Protein AF-A0A1I6E7D4-F1 (afdb_monomer)

Nearest PDB structures (foldseek):
  4e29-assembly1_A  TM=1.644E-01  e=4.406E+00  Shigella flexneri

Radius of gyration: 22.81 Å; Cα contacts (8 Å, |Δi|>4): 377; chains: 1; bounding box: 65×63×59 Å

Mean predicted aligned error: 6.72 Å

Sequence (291 aa):
MNKSPELLNPAQICETLGITPNGVNRLTREGYLEVKQKVNFKNGVMHLFHKEQVQALAPSLPRIKQAWERYDNYCHGASRLARARMYRQKSYQDKVKRKEQFFNNLALLPEDQEKMLKAAYYLFHLNHYAKAGSTYLYDLKELVLHTLVQNYYGNDDLLQVSFIEGHNKINLCPDCKSRAQKQRLSYLEYLDRTGGCPKCTREYKYYSLYEFIVSCEDYRFCFHTPYHTAQKWFDKSHLPRKKHTPLREGAYAFGRAIYDSEARAVELMEVIKELQHFLATFNVKPLIDTY

Secondary structure (DSSP, 8-state):
--PPPPEE-HHHHHHHHT--HHHHHHHHHTTSS---EEEE-SS-EEEEEEHHHHHHHTTTHHHHHHHHHHHHHHHH-HHHHHHHHHHHHHHHHHHHHHHHHHHHHHTTS-HHHHHHHHHHHHHHHHHHHHHTT-TTHHHHHHHHHHHHHHHHBTSSTTEEEEEE--PPEEE--HHHHHHHHHTT--HHHHHHHH---TTSEEETTTT-EEEEEEEETTEEEEEEEEHHHHGGGS-TTSPPEEP------S-----PPPPHHHHHHS-HHHHHHHHHHHHHTTTPPPSS---

Organism: NCBI:txid1121426

Structure (mmCIF, N/CA/C/O backbone):
data_AF-A0A1I6E7D4-F1
#
_entry.id   AF-A0A1I6E7D4-F1
#
loop_
_atom_site.group_PDB
_atom_site.id
_atom_site.type_symbol
_atom_site.label_atom_id
_atom_site.label_alt_id
_atom_site.label_comp_id
_atom_site.label_asym_id
_atom_site.label_entity_id
_atom_site.label_seq_id
_atom_site.pdbx_PDB_ins_code
_atom_site.Cartn_x
_atom_site.Cartn_y
_atom_site.Cartn_z
_atom_site.occupancy
_atom_site.B_iso_or_equiv
_atom_site.auth_seq_id
_atom_site.auth_comp_id
_atom_site.auth_asym_id
_atom_site.auth_atom_id
_atom_site.pdbx_PDB_model_num
ATOM 1 N N . MET A 1 1 ? 39.233 -0.502 7.478 1.00 36.25 1 MET A N 1
ATOM 2 C CA . MET A 1 1 ? 37.929 -0.546 8.176 1.00 36.25 1 MET A CA 1
ATOM 3 C C . MET A 1 1 ? 36.855 -0.761 7.123 1.00 36.25 1 MET A C 1
ATOM 5 O O . MET A 1 1 ? 36.525 0.184 6.420 1.00 36.25 1 MET A O 1
ATOM 9 N N . ASN A 1 2 ? 36.380 -1.995 6.944 1.00 42.47 2 ASN A N 1
ATOM 10 C CA . ASN A 1 2 ? 35.266 -2.258 6.032 1.00 42.47 2 ASN A CA 1
ATOM 11 C C . ASN A 1 2 ? 33.998 -1.704 6.681 1.00 42.47 2 ASN A C 1
ATOM 13 O O . ASN A 1 2 ? 33.535 -2.247 7.682 1.00 42.47 2 ASN A O 1
ATOM 17 N N . LYS A 1 3 ? 33.476 -0.594 6.149 1.00 47.66 3 LYS A N 1
ATOM 18 C CA . LYS A 1 3 ? 32.102 -0.184 6.439 1.00 47.66 3 LYS A CA 1
ATOM 19 C C . LYS A 1 3 ? 31.204 -1.345 6.016 1.00 47.66 3 LYS A C 1
ATOM 21 O O . LYS A 1 3 ? 31.357 -1.848 4.905 1.00 47.66 3 LYS A O 1
ATOM 26 N N . SER A 1 4 ? 30.319 -1.793 6.903 1.00 57.44 4 SER A N 1
ATOM 27 C CA . SER A 1 4 ? 29.255 -2.720 6.520 1.00 57.44 4 SER A CA 1
ATOM 28 C C . SER A 1 4 ? 28.559 -2.172 5.271 1.00 57.44 4 SER A C 1
ATOM 30 O O . SER A 1 4 ? 28.326 -0.961 5.212 1.00 57.44 4 SER A O 1
ATOM 32 N N . PRO A 1 5 ? 28.277 -3.013 4.264 1.00 69.38 5 PRO A N 1
ATOM 33 C CA . PRO A 1 5 ? 27.717 -2.527 3.015 1.00 69.38 5 PRO A CA 1
ATOM 34 C C . PRO A 1 5 ? 26.355 -1.891 3.286 1.00 69.38 5 PRO A C 1
ATOM 36 O O . PRO A 1 5 ? 25.481 -2.513 3.890 1.00 69.38 5 PRO A O 1
ATOM 39 N N . GLU A 1 6 ? 26.192 -0.646 2.851 1.00 89.69 6 GLU A N 1
ATOM 40 C CA . GLU A 1 6 ? 24.948 0.101 3.012 1.00 89.69 6 GLU A CA 1
ATOM 41 C C . GLU A 1 6 ? 23.842 -0.588 2.199 1.00 89.69 6 GLU A C 1
ATOM 43 O O . GLU A 1 6 ? 24.004 -0.871 1.003 1.00 89.69 6 GLU A O 1
ATOM 48 N N . LEU A 1 7 ? 22.739 -0.919 2.870 1.00 94.31 7 LEU A N 1
ATOM 49 C CA . LEU A 1 7 ? 21.625 -1.656 2.292 1.00 94.31 7 LEU A CA 1
ATOM 50 C C . LEU A 1 7 ? 20.449 -0.722 2.030 1.00 94.31 7 LEU A C 1
ATOM 52 O O . LEU A 1 7 ? 20.033 0.014 2.914 1.00 94.31 7 LEU A O 1
ATOM 56 N N . LEU A 1 8 ? 19.889 -0.808 0.827 1.00 95.56 8 LEU A N 1
ATOM 57 C CA . LEU A 1 8 ? 18.737 -0.032 0.400 1.00 95.56 8 LEU A CA 1
ATOM 58 C C . LEU A 1 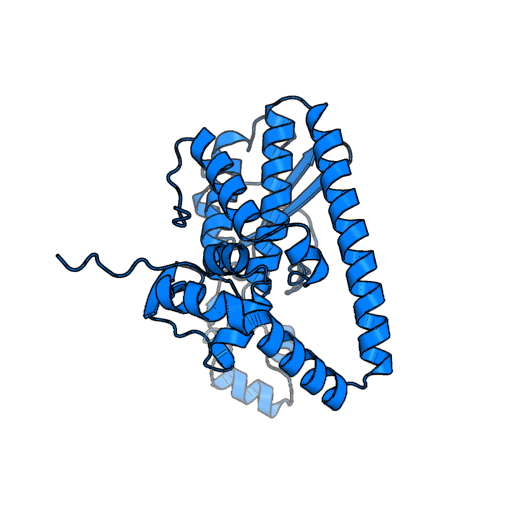8 ? 17.471 -0.882 0.387 1.00 95.56 8 LEU A C 1
ATOM 60 O O . LEU A 1 8 ? 17.471 -2.027 -0.075 1.00 95.56 8 LEU A O 1
ATOM 64 N N . ASN A 1 9 ? 16.374 -0.291 0.844 1.00 95.88 9 ASN A N 1
ATOM 65 C CA . ASN A 1 9 ? 15.036 -0.852 0.724 1.00 95.88 9 ASN A CA 1
ATOM 66 C C . ASN A 1 9 ? 14.422 -0.570 -0.672 1.00 95.88 9 ASN A C 1
ATOM 68 O O . ASN A 1 9 ? 14.943 0.251 -1.435 1.00 95.88 9 ASN A O 1
ATOM 72 N N . PRO A 1 10 ? 13.281 -1.193 -1.034 1.00 95.69 10 PRO A N 1
ATOM 73 C CA . PRO A 1 10 ? 12.683 -1.021 -2.359 1.00 95.69 10 PRO A CA 1
ATOM 74 C C . PRO A 1 10 ? 12.284 0.424 -2.690 1.00 95.69 10 PRO A C 1
ATOM 76 O O . PRO A 1 10 ? 12.344 0.817 -3.853 1.00 95.69 10 PRO A O 1
ATOM 79 N N . ALA A 1 11 ? 11.890 1.223 -1.695 1.00 96.19 11 ALA A N 1
ATOM 80 C CA . ALA A 1 11 ? 11.529 2.625 -1.889 1.00 96.19 11 ALA A CA 1
ATOM 81 C C . ALA A 1 11 ? 12.761 3.484 -2.218 1.00 96.19 11 ALA A C 1
ATOM 83 O O . ALA A 1 11 ? 12.702 4.285 -3.148 1.00 96.19 11 ALA A O 1
ATOM 84 N N . GLN A 1 12 ? 13.888 3.260 -1.529 1.00 96.38 12 GLN A N 1
ATOM 85 C CA . GLN A 1 12 ? 15.168 3.933 -1.805 1.00 96.38 12 GLN A CA 1
ATOM 86 C C . GLN A 1 12 ? 15.678 3.601 -3.213 1.00 96.38 12 GLN A C 1
ATOM 88 O O . GLN A 1 12 ? 16.205 4.466 -3.910 1.00 96.38 12 GLN A O 1
ATOM 93 N N . ILE A 1 13 ? 15.468 2.368 -3.681 1.00 96.31 13 ILE A N 1
ATOM 94 C CA . ILE A 1 13 ? 15.821 1.967 -5.052 1.00 96.31 13 ILE A CA 1
ATOM 95 C C . ILE A 1 13 ? 14.938 2.667 -6.083 1.00 96.31 13 ILE A C 1
ATOM 97 O O . ILE A 1 13 ? 15.450 3.107 -7.111 1.00 96.31 13 ILE A O 1
ATOM 101 N N . CYS A 1 14 ? 13.630 2.776 -5.826 1.00 95.25 14 CYS A N 1
ATOM 102 C CA . CYS A 1 14 ? 12.713 3.496 -6.713 1.00 95.25 14 CYS A CA 1
ATOM 103 C C . CYS A 1 14 ? 13.162 4.951 -6.913 1.00 95.25 14 CYS A C 1
ATOM 105 O O . CYS A 1 14 ? 13.248 5.395 -8.057 1.00 95.25 14 CYS A O 1
ATOM 107 N N . GLU A 1 15 ? 13.505 5.637 -5.817 1.00 94.56 15 GLU A N 1
ATOM 108 C CA . GLU A 1 15 ? 14.026 7.013 -5.808 1.00 94.56 15 GLU A CA 1
ATOM 109 C C . GLU A 1 15 ? 15.379 7.097 -6.541 1.00 94.56 15 GLU A C 1
ATOM 111 O O . GLU A 1 15 ? 15.542 7.894 -7.461 1.00 94.56 15 GLU A O 1
ATOM 116 N N . THR A 1 16 ? 16.322 6.199 -6.226 1.00 94.06 16 THR A N 1
ATOM 117 C CA . THR A 1 16 ? 17.676 6.196 -6.818 1.00 94.06 16 THR A CA 1
ATOM 118 C C . THR A 1 16 ? 17.669 5.930 -8.328 1.00 94.06 16 THR A C 1
ATOM 120 O O . THR A 1 16 ? 18.453 6.515 -9.071 1.00 94.06 16 THR A O 1
ATOM 123 N N . LEU A 1 17 ? 16.811 5.020 -8.800 1.00 94.31 17 LEU A N 1
ATOM 124 C CA . LEU A 1 17 ? 16.786 4.573 -10.197 1.00 94.31 17 LEU A CA 1
ATOM 125 C C . LEU A 1 17 ? 15.699 5.254 -11.046 1.00 94.31 17 LEU A C 1
ATOM 127 O O . LEU A 1 17 ? 15.634 5.021 -12.258 1.00 94.31 17 LEU A O 1
ATOM 131 N N . GLY A 1 18 ? 14.813 6.054 -10.449 1.00 92.88 18 GLY A N 1
ATOM 132 C CA . GLY A 1 18 ? 13.667 6.639 -11.150 1.00 92.88 18 GLY A CA 1
ATOM 133 C C . GLY A 1 18 ? 12.776 5.562 -1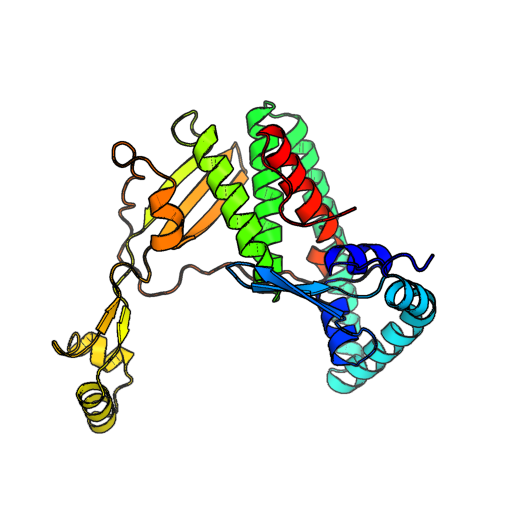1.786 1.00 92.88 18 GLY A C 1
ATOM 134 O O . GLY A 1 18 ? 12.508 5.575 -12.999 1.00 92.88 18 GLY A O 1
ATOM 135 N N . ILE A 1 19 ? 12.390 4.559 -10.991 1.00 93.81 19 ILE A N 1
ATOM 136 C CA . ILE A 1 19 ? 11.520 3.443 -11.403 1.00 93.81 19 ILE A CA 1
ATOM 137 C C . ILE A 1 19 ? 10.426 3.182 -10.373 1.00 93.81 19 ILE A C 1
ATOM 139 O O . ILE A 1 19 ? 10.536 3.561 -9.216 1.00 93.81 19 ILE A O 1
ATOM 143 N N . THR A 1 20 ? 9.366 2.494 -10.795 1.00 93.69 20 THR A N 1
ATOM 144 C CA . THR A 1 20 ? 8.304 2.035 -9.892 1.00 93.69 20 THR A CA 1
ATOM 145 C C . THR A 1 20 ? 8.702 0.718 -9.208 1.00 93.69 20 THR A C 1
ATOM 147 O O . THR A 1 20 ? 9.600 0.020 -9.696 1.00 93.69 20 THR A O 1
ATOM 150 N N . PRO A 1 21 ? 7.997 0.290 -8.144 1.00 92.69 21 PRO A N 1
ATOM 151 C CA . PRO A 1 21 ? 8.239 -1.014 -7.520 1.00 92.69 21 PRO A CA 1
ATOM 152 C C . PRO A 1 21 ? 8.111 -2.203 -8.482 1.00 92.69 21 PRO A C 1
ATOM 154 O O . PRO A 1 21 ? 8.845 -3.178 -8.354 1.00 92.69 21 PRO A O 1
ATOM 157 N N . ASN A 1 22 ? 7.254 -2.110 -9.506 1.00 91.56 22 ASN A N 1
ATOM 158 C CA . ASN A 1 22 ? 7.193 -3.113 -10.575 1.00 91.56 22 ASN A CA 1
ATOM 159 C C . ASN A 1 22 ? 8.519 -3.208 -11.344 1.00 91.56 22 ASN A C 1
ATOM 161 O O . ASN A 1 22 ? 8.948 -4.304 -11.701 1.00 91.56 22 ASN A O 1
ATOM 165 N N . GLY A 1 23 ? 9.186 -2.071 -11.561 1.00 93.31 23 GLY A N 1
ATOM 166 C CA . GLY A 1 23 ? 10.530 -2.015 -12.127 1.00 93.31 23 GLY A CA 1
ATOM 167 C C . GLY A 1 23 ? 11.562 -2.697 -11.231 1.00 93.31 23 GLY A C 1
ATOM 168 O O . GLY A 1 23 ? 12.333 -3.512 -11.726 1.00 93.31 23 GLY A O 1
ATOM 169 N N . VAL A 1 24 ? 11.534 -2.443 -9.917 1.00 95.25 24 VAL A N 1
ATOM 170 C CA . VAL A 1 24 ? 12.422 -3.119 -8.945 1.00 95.25 24 VAL A CA 1
ATOM 171 C C . VAL A 1 24 ? 12.200 -4.635 -8.960 1.00 95.25 24 VAL A C 1
ATOM 173 O O . VAL A 1 24 ? 13.155 -5.410 -9.041 1.00 95.25 24 VAL A O 1
ATOM 176 N N . ASN A 1 25 ? 10.938 -5.071 -8.966 1.00 93.88 25 ASN A N 1
ATOM 177 C CA . ASN A 1 25 ? 10.574 -6.484 -9.053 1.00 93.88 25 ASN A CA 1
ATOM 178 C C . ASN A 1 25 ? 11.057 -7.117 -10.365 1.00 93.88 25 ASN A C 1
ATOM 180 O O . ASN A 1 25 ? 11.565 -8.237 -10.353 1.00 93.88 25 ASN A O 1
ATOM 184 N N . ARG A 1 26 ? 10.939 -6.404 -11.493 1.00 94.88 26 ARG A N 1
ATOM 185 C CA . ARG A 1 26 ? 11.432 -6.871 -12.796 1.00 94.88 26 ARG A CA 1
ATOM 186 C C . ARG A 1 26 ? 12.955 -6.994 -12.807 1.00 94.88 26 ARG A C 1
ATOM 188 O O . ARG A 1 26 ? 13.448 -8.038 -13.216 1.00 94.88 26 ARG A O 1
ATOM 195 N N . LEU A 1 27 ? 13.680 -5.998 -12.289 1.00 96.50 27 LEU A N 1
ATOM 196 C CA . LEU A 1 27 ? 15.142 -6.051 -12.148 1.00 96.50 27 LEU A CA 1
ATOM 197 C C . LEU A 1 27 ? 15.592 -7.229 -11.284 1.00 96.50 27 LEU A C 1
ATOM 199 O O . LEU A 1 27 ? 16.549 -7.911 -11.632 1.00 96.50 27 LEU A O 1
ATOM 203 N N . THR A 1 28 ? 14.881 -7.494 -10.189 1.00 95.50 28 THR A N 1
ATOM 204 C CA . THR A 1 28 ? 15.182 -8.624 -9.302 1.00 95.50 28 THR A CA 1
ATOM 205 C C . THR A 1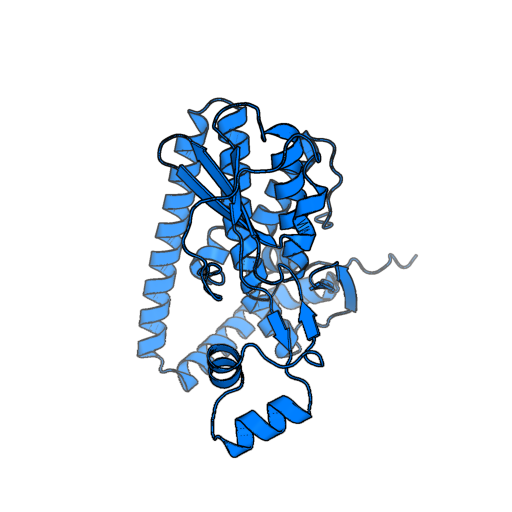 28 ? 14.914 -9.961 -9.998 1.00 95.50 28 THR A C 1
ATOM 207 O O . THR A 1 28 ? 15.746 -10.860 -9.968 1.00 95.50 28 THR A O 1
ATOM 210 N N . ARG A 1 29 ? 13.766 -10.093 -10.678 1.00 95.06 29 ARG A N 1
ATOM 211 C CA . ARG A 1 29 ? 13.377 -11.319 -11.395 1.00 95.06 29 ARG A CA 1
ATOM 212 C C . ARG A 1 29 ? 14.318 -11.651 -12.552 1.00 95.06 29 ARG A C 1
ATOM 214 O O . ARG A 1 29 ? 14.556 -12.821 -12.819 1.00 95.06 29 ARG A O 1
ATOM 221 N N . GLU A 1 30 ? 14.806 -10.635 -13.253 1.00 94.62 30 GLU A N 1
ATOM 222 C CA . GLU A 1 30 ? 15.710 -10.789 -14.397 1.00 94.62 30 GLU A CA 1
ATOM 223 C C . GLU A 1 30 ? 17.193 -10.862 -13.983 1.00 94.62 30 GLU A C 1
ATOM 225 O O . GLU A 1 30 ? 18.056 -11.000 -14.843 1.00 94.62 30 GLU A O 1
ATOM 230 N N . GLY A 1 31 ? 17.496 -10.809 -12.678 1.00 94.31 31 GLY A N 1
ATOM 231 C CA . GLY A 1 31 ? 18.845 -11.013 -12.139 1.00 94.31 31 GLY A CA 1
ATOM 232 C C . GLY A 1 31 ? 19.750 -9.776 -12.139 1.00 94.31 31 GLY A C 1
ATOM 233 O O . GLY A 1 31 ? 20.935 -9.895 -11.853 1.00 94.31 31 GLY A O 1
ATOM 234 N N . TYR A 1 32 ? 19.219 -8.584 -12.425 1.00 94.69 32 TYR A N 1
ATOM 235 C CA . TYR A 1 32 ? 19.983 -7.329 -12.367 1.00 94.69 32 TYR A CA 1
ATOM 236 C C . TYR A 1 32 ? 20.214 -6.827 -10.936 1.00 94.69 32 TYR A C 1
ATOM 238 O O . TYR A 1 32 ? 21.190 -6.125 -10.676 1.00 94.69 32 TYR A O 1
ATOM 246 N N . LEU A 1 33 ? 19.302 -7.156 -10.018 1.00 95.69 33 LEU A N 1
ATOM 247 C CA . LEU A 1 33 ? 19.396 -6.823 -8.598 1.00 95.69 33 LEU A CA 1
ATOM 248 C C . LEU A 1 33 ? 19.317 -8.095 -7.760 1.00 95.69 33 LEU A C 1
ATOM 250 O O . LEU A 1 33 ? 18.426 -8.919 -7.955 1.00 95.69 33 LEU A O 1
ATOM 254 N N . GLU A 1 34 ? 20.218 -8.223 -6.789 1.00 95.31 34 GLU A N 1
ATOM 255 C CA . GLU A 1 34 ? 20.256 -9.373 -5.891 1.00 95.31 34 GLU A CA 1
ATOM 256 C C . GLU A 1 34 ? 19.761 -8.990 -4.499 1.00 95.31 34 GLU A C 1
ATOM 258 O O . GLU A 1 34 ? 20.223 -8.018 -3.899 1.00 95.31 34 GLU A O 1
ATOM 263 N N . VAL A 1 35 ? 18.842 -9.789 -3.955 1.00 96.25 35 VAL A N 1
ATOM 264 C CA . VAL A 1 35 ? 18.378 -9.622 -2.574 1.00 96.25 35 VAL A CA 1
ATOM 265 C C . VAL A 1 35 ? 19.481 -10.077 -1.625 1.00 96.25 35 VAL A C 1
ATOM 267 O O . VAL A 1 35 ? 19.880 -11.240 -1.647 1.00 96.25 35 VAL A O 1
ATOM 270 N N . LYS A 1 36 ? 19.950 -9.170 -0.768 1.00 95.56 36 LYS A N 1
ATOM 271 C CA . LYS A 1 36 ? 21.042 -9.433 0.182 1.00 95.56 36 LYS A CA 1
ATOM 272 C C . LYS A 1 36 ? 20.545 -9.754 1.571 1.00 95.56 36 LYS A C 1
ATOM 274 O O . LYS A 1 36 ? 21.048 -10.671 2.209 1.00 95.56 36 LYS A O 1
ATOM 279 N N . GLN A 1 37 ? 19.521 -9.039 2.012 1.00 95.25 37 GLN A N 1
ATOM 280 C CA . GLN A 1 37 ? 18.896 -9.280 3.300 1.00 95.25 37 GLN A CA 1
ATOM 281 C C . GLN A 1 37 ? 17.379 -9.222 3.171 1.00 95.25 37 GLN A C 1
ATOM 283 O O . GLN A 1 37 ? 16.821 -8.582 2.278 1.00 95.25 37 GLN A O 1
ATOM 288 N N . LYS A 1 38 ? 16.711 -9.934 4.074 1.00 95.94 38 LYS A N 1
ATOM 289 C CA . LYS A 1 38 ? 15.261 -9.938 4.219 1.00 95.94 38 LYS A CA 1
ATOM 290 C C . LYS A 1 38 ? 14.918 -9.435 5.613 1.00 95.94 38 LYS A C 1
ATOM 292 O O . LYS A 1 38 ? 15.439 -9.959 6.594 1.00 95.94 38 LYS A O 1
ATOM 297 N N . VAL A 1 39 ? 14.056 -8.430 5.690 1.00 95.94 39 VAL A N 1
ATOM 298 C CA . VAL A 1 39 ? 13.482 -7.946 6.948 1.00 95.94 39 VAL A CA 1
ATOM 299 C C . VAL A 1 39 ? 12.067 -8.493 7.044 1.00 95.94 39 VAL A C 1
ATOM 301 O O . VAL A 1 39 ? 11.245 -8.253 6.157 1.00 95.94 39 VAL A O 1
ATOM 304 N N . ASN A 1 40 ? 11.800 -9.263 8.095 1.00 96.12 40 ASN A N 1
ATOM 305 C CA . ASN A 1 40 ? 10.493 -9.868 8.315 1.00 96.12 40 ASN A CA 1
ATOM 306 C C . ASN A 1 40 ? 9.589 -8.891 9.067 1.00 96.12 40 ASN A C 1
ATOM 308 O O . ASN A 1 40 ? 9.914 -8.452 10.168 1.00 96.12 40 ASN A O 1
ATOM 312 N N . PHE A 1 41 ? 8.448 -8.600 8.461 1.00 96.19 41 PHE A N 1
ATOM 313 C CA . PHE A 1 41 ? 7.331 -7.863 9.033 1.00 96.19 41 PHE A CA 1
ATOM 314 C C . PHE A 1 41 ? 6.207 -8.848 9.363 1.00 96.19 41 PHE A C 1
ATOM 316 O O . PHE A 1 41 ? 6.197 -9.987 8.889 1.00 96.19 41 PHE A O 1
ATOM 323 N N . LYS A 1 42 ? 5.223 -8.419 10.153 1.00 94.25 42 LYS A N 1
ATOM 324 C CA . LYS A 1 42 ? 4.055 -9.240 10.492 1.00 94.25 42 LYS A CA 1
ATOM 325 C C . LYS A 1 42 ? 3.281 -9.645 9.232 1.00 94.25 42 LYS A C 1
ATOM 327 O O . LYS A 1 42 ? 2.875 -10.798 9.114 1.00 94.25 42 LYS A O 1
ATOM 332 N N . ASN A 1 43 ? 3.072 -8.715 8.298 1.00 91.69 43 ASN A N 1
ATOM 333 C CA . ASN A 1 43 ? 2.268 -8.942 7.092 1.00 91.69 43 ASN A CA 1
ATOM 334 C C . ASN A 1 43 ? 3.092 -9.217 5.815 1.00 91.69 43 ASN A C 1
ATOM 336 O O . ASN A 1 43 ? 2.526 -9.325 4.723 1.00 91.69 43 ASN A O 1
ATOM 340 N N . GLY A 1 44 ? 4.420 -9.334 5.895 1.00 93.44 44 GLY A N 1
ATOM 341 C CA . GLY A 1 44 ? 5.234 -9.575 4.705 1.00 93.44 44 GLY A CA 1
ATOM 342 C C . GLY A 1 44 ? 6.733 -9.521 4.932 1.00 93.44 44 GLY A C 1
ATOM 343 O O . GLY A 1 44 ? 7.214 -9.430 6.054 1.00 93.44 44 GLY A O 1
ATOM 344 N N . VAL A 1 45 ? 7.483 -9.559 3.837 1.00 95.44 45 VAL A N 1
ATOM 345 C CA . VAL A 1 45 ? 8.943 -9.472 3.861 1.00 95.44 45 VAL A CA 1
ATOM 346 C C . VAL A 1 45 ? 9.376 -8.290 3.011 1.00 95.44 45 VAL A C 1
ATOM 348 O O . VAL A 1 45 ? 8.886 -8.109 1.896 1.00 95.44 45 VAL A O 1
ATOM 351 N N . MET A 1 46 ? 10.301 -7.493 3.534 1.00 96.62 46 MET A N 1
ATOM 352 C CA . MET A 1 46 ? 10.979 -6.447 2.781 1.00 96.62 46 MET A CA 1
ATOM 353 C C . MET A 1 46 ? 12.356 -6.947 2.348 1.00 96.62 46 MET A C 1
ATOM 355 O O . MET A 1 46 ? 13.136 -7.444 3.160 1.00 96.62 46 MET A O 1
ATOM 359 N N . HIS A 1 47 ? 12.652 -6.824 1.058 1.00 96.06 47 HIS A N 1
ATOM 360 C CA . HIS A 1 47 ? 13.950 -7.176 0.491 1.00 96.06 47 HIS A CA 1
ATOM 361 C C . HIS A 1 47 ? 14.887 -5.969 0.515 1.00 96.06 47 HIS A C 1
ATOM 363 O O . HIS A 1 47 ? 14.484 -4.873 0.132 1.00 96.06 47 HIS A O 1
ATOM 369 N N . LEU A 1 48 ? 16.125 -6.191 0.945 1.00 96.50 48 LEU A N 1
ATOM 370 C CA . LEU A 1 48 ? 17.190 -5.196 0.977 1.00 96.50 48 LEU A CA 1
ATOM 371 C C . LEU A 1 48 ? 18.287 -5.543 -0.033 1.00 96.50 48 LEU A C 1
ATOM 373 O O . LEU A 1 48 ? 18.593 -6.720 -0.249 1.00 96.50 48 LEU A O 1
ATOM 377 N N . PHE A 1 49 ? 18.896 -4.513 -0.614 1.00 96.12 49 PHE A N 1
ATOM 378 C CA . PHE A 1 49 ? 19.830 -4.616 -1.738 1.00 96.12 49 PHE A CA 1
ATOM 379 C C . PHE A 1 49 ? 21.082 -3.778 -1.471 1.00 96.12 49 PHE A C 1
ATOM 381 O O . PHE A 1 49 ? 21.005 -2.769 -0.779 1.00 96.12 49 PHE A O 1
ATOM 388 N N . HIS A 1 50 ? 22.238 -4.147 -2.024 1.00 95.50 50 HIS A N 1
ATOM 389 C CA . HIS A 1 50 ? 23.443 -3.326 -1.858 1.00 95.50 50 HIS A CA 1
ATOM 390 C C . HIS A 1 50 ? 23.325 -2.000 -2.608 1.00 95.50 50 HIS A C 1
ATOM 392 O O . HIS A 1 50 ? 23.050 -1.983 -3.810 1.00 95.50 50 HIS A O 1
ATOM 398 N N . LYS A 1 51 ? 23.634 -0.897 -1.922 1.00 94.94 51 LYS A N 1
ATOM 399 C CA . LYS A 1 51 ? 23.701 0.439 -2.522 1.00 94.94 51 LYS A CA 1
ATOM 400 C C . LYS A 1 51 ? 24.643 0.493 -3.723 1.00 94.94 51 LYS A C 1
ATOM 402 O O . LYS A 1 51 ? 24.278 1.045 -4.755 1.00 94.94 51 LYS A O 1
ATOM 407 N N . GLU A 1 52 ? 25.810 -0.137 -3.616 1.00 93.94 52 GLU A N 1
ATOM 408 C CA . GLU A 1 52 ? 26.819 -0.186 -4.683 1.00 93.94 52 GLU A CA 1
ATOM 409 C C . GLU A 1 52 ? 26.274 -0.833 -5.963 1.00 93.94 52 GLU A C 1
ATOM 411 O O . GLU A 1 52 ? 26.456 -0.298 -7.055 1.00 93.94 52 GLU A O 1
ATOM 416 N N . GLN A 1 53 ? 25.533 -1.942 -5.836 1.00 95.00 53 GLN A N 1
ATOM 417 C CA . GLN A 1 53 ? 24.911 -2.620 -6.977 1.00 95.00 53 GLN A CA 1
ATOM 418 C C . GLN A 1 53 ? 23.856 -1.727 -7.641 1.00 95.00 53 GLN A C 1
ATOM 420 O O . GLN A 1 53 ? 23.807 -1.624 -8.866 1.00 95.00 53 GLN A O 1
ATOM 425 N N . VAL A 1 54 ? 23.027 -1.057 -6.837 1.00 94.81 54 VAL A N 1
ATOM 426 C CA . VAL A 1 54 ? 21.988 -0.141 -7.328 1.00 94.81 54 VAL A CA 1
ATOM 427 C C . VAL A 1 54 ? 22.624 1.043 -8.064 1.00 94.81 54 VAL A C 1
ATOM 429 O O . VAL A 1 54 ? 22.208 1.377 -9.171 1.00 94.81 54 VAL A O 1
ATOM 432 N N . GLN A 1 55 ? 23.676 1.640 -7.505 1.00 94.44 55 GLN A N 1
ATOM 433 C CA . GLN A 1 55 ? 24.397 2.752 -8.129 1.00 94.44 55 GLN A CA 1
ATOM 434 C C . GLN A 1 55 ? 25.101 2.334 -9.426 1.00 94.44 55 GLN A C 1
ATOM 436 O O . GLN A 1 55 ? 25.016 3.050 -10.423 1.00 94.44 55 GLN A O 1
ATOM 441 N N . ALA A 1 56 ? 25.728 1.156 -9.453 1.00 94.12 56 ALA A N 1
ATOM 442 C CA . ALA A 1 56 ? 26.352 0.607 -10.657 1.00 94.12 56 ALA A CA 1
ATOM 443 C C . ALA A 1 56 ? 25.332 0.302 -11.770 1.00 94.12 56 ALA A C 1
ATOM 445 O O . ALA A 1 56 ? 25.660 0.354 -12.957 1.00 94.12 56 ALA A O 1
ATOM 446 N N . LEU A 1 57 ? 24.079 0.014 -11.405 1.00 94.62 57 LEU A N 1
ATOM 447 C CA . LEU A 1 57 ? 23.004 -0.256 -12.353 1.00 94.62 57 LEU A CA 1
ATOM 448 C C . LEU A 1 57 ? 22.463 1.023 -13.012 1.00 94.62 57 LEU A C 1
ATOM 450 O O . LEU A 1 57 ? 22.044 0.973 -14.171 1.00 94.62 57 LEU A O 1
ATOM 454 N N . ALA A 1 58 ? 22.499 2.170 -12.326 1.00 93.69 58 ALA A N 1
ATOM 455 C CA . ALA A 1 58 ? 21.885 3.414 -12.799 1.00 93.69 58 ALA A CA 1
ATOM 456 C C . ALA A 1 58 ? 22.304 3.827 -14.233 1.00 93.69 58 ALA A C 1
ATOM 458 O O . ALA A 1 58 ? 21.412 4.106 -15.041 1.00 93.69 58 ALA A O 1
ATOM 459 N N . PRO A 1 59 ? 23.595 3.775 -14.633 1.00 94.69 59 PRO A N 1
ATOM 460 C CA . PRO A 1 59 ? 24.010 4.116 -15.999 1.00 94.69 59 PRO A CA 1
ATOM 461 C C . PRO A 1 59 ? 23.515 3.136 -17.074 1.00 94.69 59 PRO A C 1
ATOM 463 O O . PRO A 1 59 ? 23.328 3.519 -18.229 1.00 94.69 59 PRO A O 1
ATOM 466 N N . SER A 1 60 ? 23.307 1.863 -16.723 1.00 93.50 60 SER A N 1
ATOM 467 C CA . SER A 1 60 ? 22.856 0.826 -17.667 1.00 93.50 60 SER A CA 1
ATOM 468 C C . SER A 1 60 ? 21.331 0.738 -17.782 1.00 93.50 60 SER A C 1
ATOM 470 O O . SER A 1 60 ? 20.808 0.212 -18.770 1.00 93.50 60 SER A O 1
ATOM 472 N N . LEU A 1 61 ? 20.607 1.325 -16.828 1.00 93.75 61 LEU A N 1
ATOM 473 C CA . LEU A 1 61 ? 19.152 1.293 -16.753 1.00 93.75 61 LEU A CA 1
ATOM 474 C C . LEU A 1 61 ? 18.428 1.782 -18.024 1.00 93.75 61 LEU A C 1
ATOM 476 O O . LEU A 1 61 ? 17.446 1.140 -18.401 1.00 93.75 61 LEU A O 1
ATOM 480 N N . PRO A 1 62 ? 18.866 2.841 -18.743 1.00 94.19 62 PRO A N 1
ATOM 481 C CA . PRO A 1 62 ? 18.226 3.232 -20.001 1.00 94.19 62 PRO A CA 1
ATOM 482 C C . PRO A 1 62 ? 18.254 2.119 -21.057 1.00 94.19 62 PRO A C 1
ATOM 484 O O . PRO A 1 62 ? 17.254 1.892 -21.737 1.00 94.19 62 PRO A O 1
ATOM 487 N N . ARG A 1 63 ? 19.366 1.376 -21.160 1.00 94.56 63 ARG A N 1
ATOM 488 C CA . ARG A 1 63 ? 19.490 0.242 -22.092 1.00 94.56 63 ARG A CA 1
ATOM 489 C C . ARG A 1 63 ? 18.590 -0.919 -21.676 1.00 94.56 63 ARG A C 1
ATOM 491 O O . ARG A 1 63 ? 17.938 -1.513 -22.530 1.00 94.56 63 ARG A O 1
ATOM 498 N N . ILE A 1 64 ? 18.504 -1.195 -20.374 1.00 94.50 64 ILE A N 1
ATOM 499 C CA . ILE A 1 64 ? 17.605 -2.219 -19.821 1.00 94.50 64 ILE A CA 1
ATOM 500 C C . ILE A 1 64 ? 16.142 -1.866 -20.127 1.00 94.50 64 ILE A C 1
ATOM 502 O O . ILE A 1 64 ? 15.411 -2.690 -20.670 1.00 94.50 64 ILE A O 1
ATOM 506 N N . LYS A 1 65 ? 15.729 -0.613 -19.887 1.00 92.62 65 LYS A N 1
ATOM 507 C CA . LYS A 1 65 ? 14.380 -0.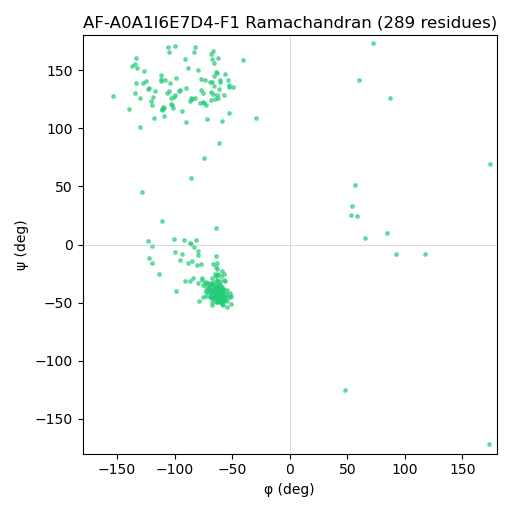122 -20.221 1.00 92.62 65 LYS A CA 1
ATOM 508 C C . LYS A 1 65 ? 14.076 -0.257 -21.720 1.00 92.62 65 LYS A C 1
ATOM 510 O O . LYS A 1 65 ? 12.993 -0.709 -22.076 1.00 92.62 65 LYS A O 1
ATOM 515 N N . GLN A 1 66 ? 15.029 0.051 -22.603 1.00 92.56 66 GLN A N 1
ATOM 516 C CA . GLN A 1 66 ? 14.858 -0.162 -24.047 1.00 92.56 66 GLN A CA 1
ATOM 517 C C . GLN A 1 66 ? 14.704 -1.646 -24.411 1.00 92.56 66 GLN A C 1
ATOM 519 O O . GLN A 1 66 ? 13.887 -1.987 -25.267 1.00 92.56 66 GLN A O 1
ATOM 524 N N . ALA A 1 67 ? 15.465 -2.540 -23.774 1.00 93.12 67 ALA A N 1
ATOM 525 C CA . ALA A 1 67 ? 15.333 -3.981 -23.982 1.00 93.12 67 ALA A CA 1
ATOM 526 C C . ALA A 1 67 ? 13.950 -4.486 -23.540 1.00 93.12 67 ALA A C 1
ATOM 528 O O . ALA A 1 67 ? 13.299 -5.225 -24.281 1.00 93.12 67 ALA A O 1
ATOM 529 N N . TRP A 1 68 ? 13.460 -4.015 -22.390 1.00 93.19 68 TRP A N 1
ATOM 530 C CA . TRP A 1 68 ? 12.103 -4.283 -21.916 1.00 93.19 68 TRP A CA 1
ATOM 531 C C . TRP A 1 68 ? 11.043 -3.812 -22.900 1.00 93.19 68 TRP A C 1
ATOM 533 O O . TRP A 1 68 ? 10.143 -4.572 -23.236 1.00 93.19 68 TRP A O 1
ATOM 543 N N . GLU A 1 69 ? 11.165 -2.589 -23.414 1.00 90.31 69 GLU A N 1
ATOM 544 C CA . GLU A 1 69 ? 10.220 -2.060 -24.395 1.00 90.31 69 GLU A CA 1
ATOM 545 C C . GLU A 1 69 ? 10.199 -2.884 -25.682 1.00 90.31 69 GLU A C 1
ATOM 547 O O . GLU A 1 69 ? 9.122 -3.147 -26.215 1.00 90.31 69 GLU A O 1
ATOM 552 N N . ARG A 1 70 ? 11.364 -3.315 -26.184 1.00 91.06 70 ARG A N 1
ATOM 553 C CA . ARG A 1 70 ? 11.452 -4.184 -27.370 1.00 91.06 70 ARG A CA 1
ATOM 554 C C . ARG A 1 70 ? 10.765 -5.524 -27.130 1.00 91.06 70 ARG A C 1
ATOM 556 O O . ARG A 1 70 ? 9.974 -5.946 -27.971 1.00 91.06 70 ARG A O 1
ATOM 563 N N . TYR A 1 71 ? 11.034 -6.151 -25.988 1.00 90.62 71 TYR A N 1
ATOM 564 C CA . TYR A 1 71 ? 10.412 -7.415 -25.606 1.00 90.62 71 TYR A CA 1
ATOM 565 C C . TYR A 1 71 ? 8.890 -7.277 -25.474 1.00 90.62 71 TYR A C 1
ATOM 567 O O . TYR A 1 71 ? 8.136 -8.024 -26.094 1.00 90.62 71 TYR A O 1
ATOM 575 N N . ASP A 1 72 ? 8.425 -6.261 -24.747 1.00 89.19 72 ASP A N 1
ATOM 576 C CA . ASP A 1 72 ? 7.000 -6.027 -24.537 1.00 89.19 72 ASP A CA 1
ATOM 577 C C . ASP A 1 72 ? 6.301 -5.728 -25.886 1.00 89.19 72 ASP A C 1
ATOM 579 O O . ASP A 1 72 ? 5.232 -6.278 -26.167 1.00 89.19 72 ASP A O 1
ATOM 583 N N . ASN A 1 73 ? 6.920 -4.913 -26.758 1.00 90.38 73 ASN A N 1
ATOM 584 C CA . ASN A 1 73 ? 6.439 -4.621 -28.120 1.00 90.38 73 ASN A CA 1
ATOM 585 C C . ASN A 1 73 ? 6.325 -5.884 -28.984 1.00 90.38 73 ASN A C 1
ATOM 587 O O . ASN A 1 73 ? 5.361 -5.996 -29.743 1.00 90.38 73 ASN A O 1
ATOM 591 N N . TYR A 1 74 ? 7.270 -6.819 -28.862 1.00 90.06 74 TYR A N 1
ATOM 592 C CA . TYR A 1 74 ? 7.225 -8.107 -29.549 1.00 90.06 74 TYR A CA 1
ATOM 593 C C . TYR A 1 74 ? 6.060 -8.976 -29.044 1.00 90.06 74 TYR A C 1
ATOM 595 O O . TYR A 1 74 ? 5.277 -9.475 -29.847 1.00 90.06 74 TYR A O 1
ATOM 603 N N . CYS A 1 75 ? 5.875 -9.093 -27.724 1.00 88.81 75 CYS A N 1
ATOM 604 C CA . CYS A 1 75 ? 4.840 -9.951 -27.134 1.00 88.81 75 CYS A CA 1
ATOM 605 C C . CYS A 1 75 ? 3.406 -9.411 -27.273 1.00 88.81 75 CYS A C 1
ATOM 607 O O . CYS A 1 75 ? 2.458 -10.189 -27.365 1.00 88.81 75 CYS A O 1
ATOM 609 N N . HIS A 1 76 ? 3.217 -8.088 -27.242 1.00 87.00 76 HIS A N 1
ATOM 610 C CA . HIS A 1 76 ? 1.883 -7.471 -27.157 1.00 87.00 76 HIS A CA 1
ATOM 611 C C . HIS A 1 76 ? 1.527 -6.555 -28.335 1.00 87.00 76 HIS A C 1
ATOM 613 O O . HIS A 1 76 ? 0.414 -6.018 -28.384 1.00 87.00 76 HIS A O 1
ATOM 619 N N . GLY A 1 77 ? 2.449 -6.391 -29.284 1.00 89.75 77 GLY A N 1
ATOM 620 C CA . GLY A 1 77 ? 2.291 -5.567 -30.474 1.00 89.75 77 GLY A CA 1
ATOM 621 C C . GLY A 1 77 ? 2.671 -4.101 -30.248 1.00 89.75 77 GLY A C 1
ATOM 622 O O . GLY A 1 77 ? 2.116 -3.405 -29.389 1.00 89.75 77 GLY A O 1
ATOM 623 N N . ALA A 1 78 ? 3.572 -3.596 -31.095 1.00 87.62 78 ALA A N 1
ATOM 624 C CA . ALA A 1 78 ? 4.127 -2.245 -30.998 1.00 87.62 78 ALA A CA 1
ATOM 625 C C . ALA A 1 78 ? 3.056 -1.139 -31.040 1.00 87.62 78 ALA A C 1
ATOM 627 O O . ALA A 1 78 ? 3.064 -0.245 -30.193 1.00 87.62 78 ALA A O 1
ATOM 628 N N . SER A 1 79 ? 2.088 -1.215 -31.960 1.00 86.62 79 SER A N 1
ATOM 629 C CA . SER A 1 79 ? 1.034 -0.195 -32.106 1.00 86.62 79 SER A CA 1
ATOM 630 C C . SER A 1 79 ? 0.075 -0.154 -30.912 1.00 86.62 79 SER A C 1
ATOM 632 O O . SER A 1 79 ? -0.414 0.909 -30.521 1.00 86.62 79 SER A O 1
ATOM 634 N N . ARG A 1 80 ? -0.203 -1.309 -30.293 1.00 88.56 80 ARG A N 1
ATOM 635 C CA . ARG A 1 80 ? -1.027 -1.387 -29.078 1.00 88.56 80 ARG A CA 1
ATOM 636 C C . ARG A 1 80 ? -0.295 -0.755 -27.898 1.00 88.56 80 ARG A C 1
ATOM 638 O O . ARG A 1 80 ? -0.889 0.044 -27.174 1.00 88.56 80 ARG A O 1
ATOM 645 N N . LEU A 1 81 ? 0.988 -1.068 -27.730 1.00 88.94 81 LEU A N 1
ATOM 646 C CA . LEU A 1 81 ? 1.785 -0.531 -26.632 1.00 88.94 81 LEU A CA 1
ATOM 647 C C . LEU A 1 81 ? 2.142 0.945 -26.805 1.00 88.94 81 LEU A C 1
ATOM 649 O O . LEU A 1 81 ? 2.168 1.664 -25.812 1.00 88.94 81 LEU A O 1
ATOM 653 N N . ALA A 1 82 ? 2.320 1.435 -28.034 1.00 86.75 82 ALA A N 1
ATOM 654 C CA . ALA A 1 82 ? 2.470 2.865 -28.303 1.00 86.75 82 ALA A CA 1
ATOM 655 C C . ALA A 1 82 ? 1.247 3.658 -27.822 1.00 86.75 82 ALA A C 1
ATOM 657 O O . ALA A 1 82 ? 1.393 4.611 -27.056 1.00 86.75 82 ALA A O 1
ATOM 658 N N . ARG A 1 83 ? 0.034 3.199 -28.166 1.00 88.56 83 ARG A N 1
ATOM 659 C CA . ARG A 1 83 ? -1.211 3.791 -27.650 1.00 88.56 83 ARG A CA 1
ATOM 660 C C . ARG A 1 83 ? -1.278 3.714 -26.126 1.00 88.56 83 ARG A C 1
ATOM 662 O O . ARG A 1 83 ? -1.559 4.715 -25.475 1.00 88.56 83 ARG A O 1
ATOM 669 N N . ALA A 1 84 ? -0.956 2.558 -25.542 1.00 87.75 84 ALA A N 1
ATOM 670 C CA . ALA A 1 84 ? -0.931 2.400 -24.089 1.00 87.75 84 ALA A CA 1
ATOM 671 C C . ALA A 1 84 ? 0.050 3.372 -23.405 1.00 87.75 84 ALA A C 1
ATOM 673 O O . ALA A 1 84 ? -0.289 3.925 -22.362 1.00 87.75 84 ALA A O 1
ATOM 674 N N . ARG A 1 85 ? 1.230 3.632 -23.987 1.00 87.94 85 ARG A N 1
ATOM 675 C CA . ARG A 1 85 ? 2.200 4.618 -23.476 1.00 87.94 85 ARG A CA 1
ATOM 676 C C . ARG A 1 85 ? 1.630 6.036 -23.484 1.00 87.94 85 ARG A C 1
ATOM 678 O O . ARG A 1 85 ? 1.740 6.721 -22.470 1.00 87.94 85 ARG A O 1
ATOM 685 N N . MET A 1 86 ? 0.959 6.444 -24.563 1.00 88.50 86 MET A N 1
ATOM 686 C CA . MET A 1 86 ? 0.285 7.750 -24.621 1.00 88.50 86 MET A CA 1
ATOM 687 C C . MET A 1 86 ? -0.782 7.884 -23.527 1.00 88.50 86 MET A C 1
ATOM 689 O O . MET A 1 86 ? -0.787 8.868 -22.787 1.00 88.50 86 MET A O 1
ATOM 693 N N . TYR A 1 87 ? -1.637 6.867 -23.357 1.00 89.75 87 TYR A N 1
ATOM 694 C CA . TYR A 1 87 ? -2.640 6.858 -22.286 1.00 89.75 87 TYR A CA 1
ATOM 695 C C . TYR A 1 87 ? -2.009 6.885 -20.891 1.00 89.75 87 TYR A C 1
ATOM 697 O O . TYR A 1 87 ? -2.494 7.605 -20.023 1.00 89.75 87 TYR A O 1
ATOM 705 N N . ARG A 1 88 ? -0.913 6.147 -20.665 1.00 89.25 88 ARG A N 1
ATOM 706 C CA . ARG A 1 88 ? -0.177 6.163 -19.389 1.00 89.25 88 ARG A CA 1
ATOM 707 C C . ARG A 1 88 ? 0.418 7.536 -19.093 1.00 89.25 88 ARG A C 1
ATOM 709 O O . ARG A 1 88 ? 0.362 7.960 -17.944 1.00 89.25 88 ARG A O 1
ATOM 716 N N . GLN A 1 89 ? 0.955 8.228 -20.098 1.00 91.56 89 GLN A N 1
ATOM 717 C CA . GLN A 1 89 ? 1.529 9.562 -19.919 1.00 91.56 89 GLN A CA 1
ATOM 718 C C . GLN A 1 89 ? 0.454 10.600 -19.587 1.00 91.56 89 GLN A C 1
ATOM 720 O O . GLN A 1 89 ? 0.617 11.348 -18.626 1.00 91.56 89 GLN A O 1
ATOM 725 N N . LYS A 1 90 ? -0.673 10.589 -20.311 1.00 93.62 90 LYS A N 1
ATOM 726 C CA . LYS A 1 90 ? -1.827 11.439 -19.983 1.00 93.62 90 LYS A CA 1
ATOM 727 C C . LYS A 1 90 ? -2.362 11.124 -18.585 1.00 93.62 90 LYS A C 1
ATOM 729 O O . LYS A 1 90 ? -2.525 12.019 -17.766 1.00 93.62 90 LYS A O 1
ATOM 734 N N . SER A 1 91 ? -2.537 9.837 -18.277 1.00 92.69 91 SER A N 1
ATOM 735 C CA . SER A 1 91 ? -2.960 9.392 -16.949 1.00 92.69 91 SER A CA 1
ATOM 736 C C . SER A 1 91 ? -1.999 9.849 -15.853 1.00 92.69 91 SER A C 1
ATOM 738 O O . SER A 1 91 ? -2.471 10.166 -14.772 1.00 92.69 91 SER A O 1
ATOM 740 N N . TYR A 1 92 ? -0.686 9.859 -16.088 1.00 94.06 92 TYR A N 1
ATOM 741 C CA . TYR A 1 92 ? 0.295 10.357 -15.124 1.00 94.06 92 TYR A CA 1
ATOM 742 C C . TYR A 1 92 ? 0.104 11.858 -14.869 1.00 94.06 92 TYR A C 1
ATOM 744 O O . TYR A 1 92 ? -0.034 12.260 -13.717 1.00 94.06 92 TYR A O 1
ATOM 752 N N . GLN A 1 93 ? -0.005 12.667 -15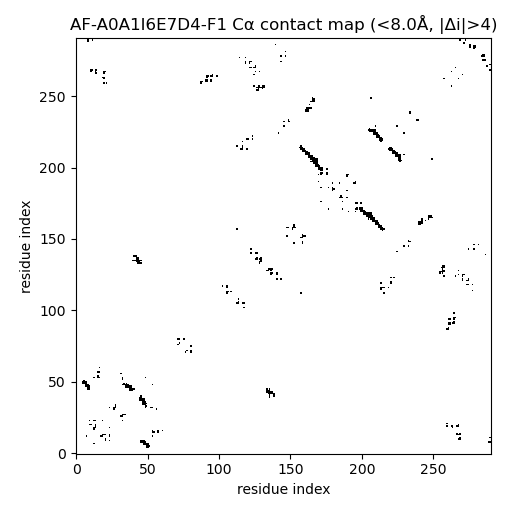.926 1.00 95.69 93 GLN A N 1
ATOM 753 C CA . GLN A 1 93 ? -0.242 14.112 -15.810 1.00 95.69 93 GLN A CA 1
ATOM 754 C C . GLN A 1 93 ? -1.547 14.426 -15.066 1.00 95.69 93 GLN A C 1
ATOM 756 O O . GLN A 1 93 ? -1.559 15.256 -14.160 1.00 95.69 93 GLN A O 1
ATOM 761 N N . ASP A 1 94 ? -2.627 13.704 -15.380 1.00 95.12 94 ASP A N 1
ATOM 762 C CA . ASP A 1 94 ? -3.909 13.850 -14.686 1.00 95.12 94 ASP A CA 1
ATOM 763 C C . ASP A 1 94 ? -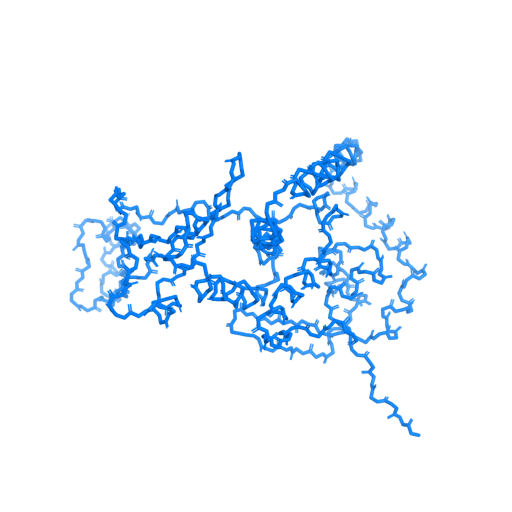3.787 13.534 -13.185 1.00 95.12 94 ASP A C 1
ATOM 765 O O . ASP A 1 94 ? -4.450 14.158 -12.357 1.00 95.12 94 ASP A O 1
ATOM 769 N N . LYS A 1 95 ? -2.949 12.557 -12.811 1.00 94.06 95 LYS A N 1
ATOM 770 C CA . LYS A 1 95 ? -2.719 12.182 -11.408 1.00 94.06 95 LYS A CA 1
ATOM 771 C C . LYS A 1 95 ? -1.890 13.222 -10.663 1.00 94.06 95 LYS A C 1
ATOM 773 O O . LYS A 1 95 ? -2.252 13.538 -9.535 1.00 94.06 95 LYS A O 1
ATOM 778 N N . VAL A 1 96 ? -0.853 13.773 -11.297 1.00 96.00 96 VAL A N 1
ATOM 779 C CA . VAL A 1 96 ? -0.061 14.883 -10.741 1.00 96.00 96 VAL A CA 1
ATOM 780 C C . VAL A 1 96 ? -0.965 16.086 -10.475 1.00 96.00 96 VAL A C 1
ATOM 782 O O . VAL A 1 96 ? -1.051 16.538 -9.339 1.00 96.00 96 VAL A O 1
ATOM 785 N N . LYS A 1 97 ? -1.760 16.507 -11.465 1.00 96.50 97 LYS A N 1
ATOM 786 C CA . LYS A 1 97 ? -2.691 17.632 -11.301 1.00 96.50 97 LYS A CA 1
ATOM 787 C C . LYS A 1 97 ? -3.704 17.399 -10.176 1.00 96.50 97 LYS A C 1
ATOM 789 O O . LYS A 1 97 ? -3.975 18.300 -9.393 1.00 96.50 97 LYS A O 1
ATOM 794 N N . ARG A 1 98 ? -4.265 16.188 -10.065 1.00 93.38 98 ARG A N 1
ATOM 795 C CA . ARG A 1 98 ? -5.200 15.848 -8.974 1.00 93.38 98 ARG A CA 1
ATOM 796 C C . ARG A 1 98 ? -4.533 15.863 -7.601 1.00 93.38 98 ARG A C 1
ATOM 798 O O . ARG A 1 98 ? -5.182 16.246 -6.638 1.00 93.38 98 ARG A O 1
ATOM 805 N N . LYS A 1 99 ? -3.273 15.429 -7.507 1.00 95.31 99 LYS A N 1
ATOM 806 C CA . LYS A 1 99 ? -2.478 15.501 -6.275 1.00 95.31 99 LYS A CA 1
ATOM 807 C C . LYS A 1 99 ? -2.267 16.959 -5.861 1.00 95.31 99 LYS A C 1
ATOM 809 O O . LYS A 1 99 ? -2.548 17.301 -4.721 1.00 95.31 99 LYS A O 1
ATOM 814 N N . GLU A 1 100 ? -1.839 17.812 -6.787 1.00 96.25 100 GLU A N 1
ATOM 815 C CA . GLU A 1 100 ? -1.648 19.247 -6.536 1.00 96.25 100 GLU A CA 1
ATOM 816 C C . GLU A 1 100 ? -2.952 19.922 -6.100 1.00 96.25 100 GLU A C 1
ATOM 818 O O . GLU A 1 100 ? -2.986 20.598 -5.081 1.00 96.25 100 GLU A O 1
ATOM 823 N N . GLN A 1 101 ? -4.049 19.679 -6.824 1.00 94.31 101 GLN A N 1
ATOM 824 C CA . GLN A 1 101 ? -5.371 20.201 -6.468 1.00 94.31 101 GLN A CA 1
ATOM 825 C C . GLN A 1 101 ? -5.818 19.747 -5.077 1.00 94.31 101 GLN A C 1
ATOM 827 O O . GLN A 1 101 ? -6.334 20.553 -4.311 1.00 94.31 101 GLN A O 1
ATOM 832 N N . PHE A 1 102 ? -5.595 18.475 -4.744 1.00 94.00 102 PHE A N 1
ATOM 833 C CA . PHE A 1 102 ? -5.901 17.946 -3.422 1.00 94.00 102 PHE A CA 1
ATOM 834 C C . PHE A 1 102 ? -5.149 18.716 -2.330 1.00 94.00 102 PHE A C 1
ATOM 836 O O . PHE A 1 102 ? -5.784 19.228 -1.414 1.00 94.00 102 PHE A O 1
ATOM 843 N N . PHE A 1 103 ? -3.827 18.872 -2.455 1.00 95.06 103 PHE A N 1
ATOM 844 C CA . PHE A 1 103 ? -3.024 19.574 -1.448 1.00 95.06 103 PHE A CA 1
ATOM 845 C C . PHE A 1 103 ? -3.296 21.078 -1.377 1.00 95.06 103 PHE A C 1
ATOM 847 O O . PHE A 1 103 ? -3.303 21.632 -0.283 1.00 95.06 103 PHE A O 1
ATOM 854 N N . ASN A 1 104 ? -3.599 21.725 -2.503 1.00 94.69 104 ASN A N 1
ATOM 855 C CA . ASN A 1 104 ? -4.009 23.130 -2.504 1.00 94.69 104 ASN A CA 1
ATOM 856 C C . ASN A 1 104 ? -5.321 23.340 -1.737 1.00 94.69 104 ASN A C 1
ATOM 858 O O . ASN A 1 104 ? -5.464 24.337 -1.039 1.00 94.69 104 ASN A O 1
ATOM 862 N N . ASN A 1 105 ? -6.260 22.396 -1.844 1.00 92.50 105 ASN A N 1
ATOM 863 C CA . ASN A 1 105 ? -7.514 22.449 -1.097 1.00 92.50 105 ASN A CA 1
ATOM 864 C C . ASN A 1 105 ? -7.294 22.151 0.395 1.00 92.50 105 ASN A C 1
ATOM 866 O O . ASN A 1 105 ? -7.946 22.765 1.231 1.00 92.50 105 ASN A O 1
ATOM 870 N N . LEU A 1 106 ? -6.361 21.252 0.737 1.00 91.56 106 LEU A N 1
ATOM 871 C CA . LEU A 1 106 ? -6.041 20.954 2.137 1.00 91.56 106 LEU A CA 1
ATOM 872 C C . LEU A 1 106 ? -5.480 22.160 2.895 1.00 91.56 106 LEU A C 1
ATOM 874 O O . LEU A 1 106 ? -5.800 22.318 4.065 1.00 91.56 106 LEU A O 1
ATOM 878 N N . ALA A 1 107 ? -4.696 23.015 2.234 1.00 89.88 107 ALA A N 1
ATOM 879 C CA . ALA A 1 107 ? -4.074 24.187 2.856 1.00 89.88 107 ALA A CA 1
ATOM 880 C C . ALA A 1 107 ? -5.078 25.247 3.361 1.00 89.88 107 ALA A C 1
ATOM 882 O O . ALA A 1 107 ? -4.683 26.208 4.017 1.00 89.88 107 ALA A O 1
ATOM 883 N N . LEU A 1 108 ? -6.365 25.109 3.022 1.00 91.06 108 LEU A N 1
ATOM 884 C CA . LEU A 1 108 ? -7.444 25.985 3.484 1.00 91.06 108 LEU A CA 1
ATOM 885 C C . LEU A 1 108 ? -8.143 25.455 4.746 1.00 91.06 108 LEU A C 1
ATOM 887 O O . LEU A 1 108 ? -8.987 26.150 5.311 1.00 91.06 108 LEU A O 1
ATOM 891 N N . LEU A 1 109 ? -7.824 24.230 5.167 1.00 91.31 109 LEU A N 1
ATOM 892 C CA . LEU A 1 109 ? -8.485 23.549 6.273 1.00 91.31 109 LEU A CA 1
ATOM 893 C C . LEU A 1 109 ? -7.782 23.820 7.611 1.00 91.31 109 LEU A C 1
ATOM 895 O O . LEU A 1 109 ? -6.601 24.162 7.638 1.00 91.31 109 LEU A O 1
ATOM 899 N N . PRO A 1 110 ? -8.479 23.624 8.747 1.00 92.06 110 PRO A N 1
ATOM 900 C CA . PRO A 1 110 ? -7.836 23.586 10.055 1.00 92.06 110 PRO A CA 1
ATOM 901 C C . PRO A 1 110 ? -6.722 22.531 10.112 1.00 92.06 110 PRO A C 1
ATOM 903 O O . PRO A 1 110 ? -6.859 21.455 9.526 1.00 92.06 110 PRO A O 1
ATOM 906 N N . GLU A 1 111 ? -5.668 22.806 10.886 1.00 90.62 111 GLU A N 1
ATOM 907 C CA . GLU A 1 111 ? -4.448 21.983 10.956 1.00 90.62 111 GLU A CA 1
ATOM 908 C C . GLU A 1 111 ? -4.734 20.491 11.199 1.00 90.62 111 GLU A C 1
ATOM 910 O O . GLU A 1 111 ? -4.192 19.627 10.507 1.00 90.62 111 GLU A O 1
ATOM 915 N N . ASP A 1 112 ? -5.641 20.165 12.126 1.00 88.81 112 ASP A N 1
ATOM 916 C CA . ASP A 1 112 ? -6.000 18.774 12.421 1.00 88.81 112 ASP A CA 1
ATOM 917 C C . ASP A 1 112 ? -6.674 18.065 11.239 1.00 88.81 112 ASP A C 1
ATOM 919 O O . ASP A 1 112 ? -6.400 16.891 10.973 1.00 88.81 112 ASP A O 1
ATOM 923 N N . GLN A 1 113 ? -7.518 18.780 10.493 1.00 90.69 113 GLN A N 1
ATOM 924 C CA . GLN A 1 113 ? -8.210 18.245 9.322 1.00 90.69 113 GLN A CA 1
ATOM 925 C C . GLN A 1 113 ? -7.246 18.070 8.148 1.00 90.69 113 GLN A C 1
ATOM 927 O O . GLN A 1 113 ? -7.242 17.010 7.516 1.00 90.69 113 GLN A O 1
ATOM 932 N N . GLU A 1 114 ? -6.388 19.066 7.898 1.00 92.56 114 GLU A N 1
ATOM 933 C CA . GLU A 1 114 ? -5.311 18.990 6.908 1.00 92.56 114 GLU A CA 1
AT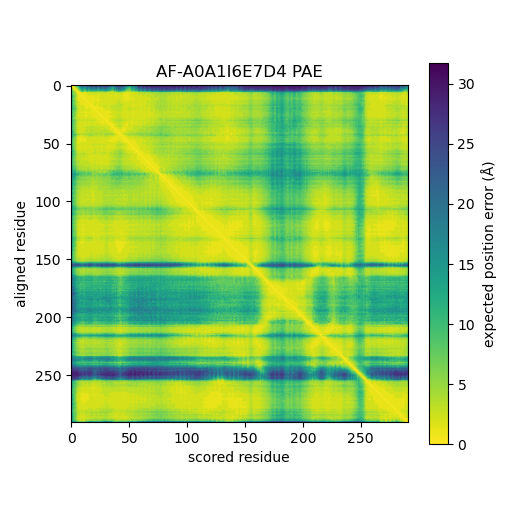OM 934 C C . GLU A 1 114 ? -4.432 17.766 7.181 1.00 92.56 114 GLU A C 1
ATOM 936 O O . GLU A 1 114 ? -4.249 16.908 6.311 1.00 92.56 114 GLU A O 1
ATOM 941 N N . LYS A 1 115 ? -3.922 17.654 8.410 1.00 92.25 115 LYS A N 1
ATOM 942 C CA . LYS A 1 115 ? -3.034 16.574 8.836 1.00 92.25 115 LYS A CA 1
ATOM 943 C C . LYS A 1 115 ? -3.690 15.206 8.666 1.00 92.25 115 LYS A C 1
ATOM 945 O O . LYS A 1 115 ? -3.060 14.276 8.151 1.00 92.25 115 LYS A O 1
ATOM 950 N N . MET A 1 116 ? -4.958 15.078 9.052 1.00 91.88 116 MET A N 1
ATOM 951 C CA . MET A 1 116 ? -5.698 13.825 8.949 1.00 91.88 116 MET A CA 1
ATOM 952 C C . MET A 1 116 ? -5.992 13.433 7.495 1.00 91.88 116 MET A C 1
ATOM 954 O O . MET A 1 116 ? -5.776 12.279 7.113 1.00 91.88 116 MET A O 1
ATOM 958 N N . LEU A 1 117 ? -6.437 14.375 6.658 1.00 93.19 117 LEU A N 1
ATOM 959 C CA . LEU A 1 117 ? -6.695 14.118 5.240 1.00 93.19 117 LEU A CA 1
ATOM 960 C C . LEU A 1 117 ? -5.407 13.832 4.467 1.00 93.19 117 LEU A C 1
ATOM 962 O O . LEU A 1 117 ? -5.394 12.937 3.619 1.00 93.19 117 LEU A O 1
ATOM 966 N N . LYS A 1 118 ? -4.309 14.523 4.787 1.00 95.88 118 LYS A N 1
ATOM 967 C CA . LYS A 1 118 ? -2.980 14.246 4.232 1.00 95.88 118 LYS A CA 1
ATOM 968 C C . LYS A 1 118 ? -2.524 12.828 4.581 1.00 95.88 118 LYS A C 1
ATOM 970 O O . LYS A 1 118 ? -2.120 12.079 3.688 1.00 95.88 118 LYS A O 1
ATOM 975 N N . ALA A 1 119 ? -2.661 12.413 5.842 1.00 96.88 119 ALA A N 1
ATOM 976 C CA . ALA A 1 119 ? -2.369 11.041 6.252 1.00 96.88 119 ALA A CA 1
ATOM 977 C C . ALA A 1 119 ? -3.264 10.025 5.523 1.00 96.88 119 ALA A C 1
ATOM 979 O O . ALA A 1 119 ? -2.767 9.025 5.005 1.00 96.88 119 ALA A O 1
ATOM 980 N N . ALA A 1 120 ? -4.569 10.292 5.406 1.00 95.94 120 ALA A N 1
ATOM 981 C CA . ALA A 1 120 ? -5.508 9.421 4.702 1.00 95.94 120 ALA A CA 1
ATOM 982 C C . ALA A 1 120 ? -5.188 9.293 3.199 1.00 95.94 120 ALA A C 1
ATOM 984 O O . ALA A 1 120 ? -5.249 8.191 2.646 1.00 95.94 120 ALA A O 1
ATOM 985 N N . TYR A 1 121 ? -4.772 10.381 2.547 1.00 96.56 121 TYR A N 1
ATOM 986 C CA . TYR A 1 121 ? -4.331 10.378 1.153 1.00 96.56 121 TYR A CA 1
ATOM 987 C C . TYR A 1 121 ? -3.141 9.443 0.933 1.00 96.56 121 TYR A C 1
ATOM 989 O O . TYR A 1 121 ? -3.173 8.579 0.053 1.00 96.56 121 TYR A O 1
ATOM 997 N N . TYR A 1 122 ? -2.097 9.560 1.754 1.00 98.19 122 TYR A N 1
ATOM 998 C CA . TYR A 1 122 ? -0.934 8.684 1.625 1.00 98.19 122 TYR A CA 1
ATOM 999 C C . TYR A 1 122 ? -1.242 7.248 2.051 1.00 98.19 122 TYR A C 1
ATOM 1001 O O . TYR A 1 122 ? -0.784 6.307 1.403 1.00 98.19 122 TYR A O 1
ATOM 1009 N N . LEU A 1 123 ? -2.092 7.048 3.060 1.00 97.44 123 LEU A N 1
ATOM 1010 C CA . LEU A 1 123 ? -2.545 5.725 3.491 1.00 97.44 123 LEU A CA 1
ATOM 1011 C C . LEU A 1 123 ? -3.333 4.996 2.390 1.00 97.44 123 LEU A C 1
ATOM 1013 O O . LEU A 1 123 ? -3.209 3.776 2.227 1.00 97.44 123 LEU A O 1
ATOM 1017 N N . PHE A 1 124 ? -4.112 5.735 1.595 1.00 95.31 124 PHE A N 1
ATOM 1018 C CA . PHE A 1 124 ? -4.799 5.215 0.414 1.00 95.31 124 PHE A CA 1
ATOM 1019 C C . PHE A 1 124 ? -3.806 4.653 -0.612 1.00 95.31 124 PHE A C 1
ATOM 1021 O O . PHE A 1 124 ? -3.964 3.512 -1.060 1.00 95.31 124 PHE A O 1
ATOM 1028 N N . HIS A 1 125 ? -2.740 5.396 -0.921 1.00 96.31 125 HIS A N 1
ATOM 1029 C CA . HIS A 1 125 ? -1.697 4.941 -1.848 1.00 96.31 125 HIS A CA 1
ATOM 1030 C C . HIS A 1 125 ? -0.842 3.812 -1.269 1.00 96.31 125 HIS A C 1
ATOM 1032 O O . HIS A 1 125 ? -0.549 2.846 -1.977 1.00 96.31 125 HIS A O 1
ATOM 1038 N N . LEU A 1 126 ? -0.526 3.851 0.029 1.00 97.25 126 LEU A N 1
ATOM 1039 C CA . LEU A 1 126 ? 0.166 2.770 0.736 1.00 97.25 126 LEU A CA 1
ATOM 1040 C C . LEU A 1 126 ? -0.574 1.433 0.569 1.00 97.25 126 LEU A C 1
ATOM 1042 O O . LEU A 1 126 ? 0.032 0.409 0.256 1.00 97.25 126 LEU A O 1
ATOM 1046 N N . ASN A 1 127 ? -1.902 1.441 0.719 1.00 95.06 127 ASN A N 1
ATOM 1047 C CA . ASN A 1 127 ? -2.741 0.255 0.546 1.00 95.06 127 ASN A CA 1
ATOM 1048 C C . ASN A 1 127 ? -2.712 -0.278 -0.899 1.00 95.06 127 ASN A C 1
ATOM 1050 O O . ASN A 1 127 ? -2.768 -1.491 -1.105 1.00 95.06 127 ASN A O 1
ATOM 1054 N N . HIS A 1 128 ? -2.602 0.596 -1.902 1.00 94.50 128 HIS A N 1
ATOM 1055 C CA . HIS A 1 128 ? -2.438 0.185 -3.299 1.00 94.50 128 HIS A CA 1
ATOM 1056 C C . HIS A 1 128 ? -1.058 -0.428 -3.572 1.00 94.50 128 HIS A C 1
ATOM 1058 O O . HIS A 1 128 ? -0.970 -1.427 -4.292 1.00 94.50 128 HIS A O 1
ATOM 1064 N N . TYR A 1 129 ? 0.004 0.117 -2.972 1.00 95.75 129 TYR A N 1
ATOM 1065 C CA . TYR A 1 129 ? 1.343 -0.475 -3.031 1.00 95.75 129 TYR A CA 1
ATOM 1066 C C . TYR A 1 129 ? 1.399 -1.843 -2.345 1.00 95.75 129 TYR A C 1
ATOM 1068 O O . TYR A 1 129 ? 1.941 -2.790 -2.915 1.00 95.75 129 TYR A O 1
ATOM 1076 N N . ALA A 1 130 ? 0.781 -1.989 -1.168 1.00 94.62 130 ALA A N 1
ATOM 1077 C CA . ALA A 1 130 ? 0.723 -3.266 -0.458 1.00 94.62 130 ALA A CA 1
ATOM 1078 C C . ALA A 1 130 ? 0.091 -4.374 -1.318 1.00 94.62 130 ALA A C 1
ATOM 1080 O O . ALA A 1 130 ? 0.575 -5.505 -1.362 1.00 94.62 130 ALA A O 1
ATOM 1081 N N . LYS A 1 131 ? -0.952 -4.027 -2.078 1.00 91.56 131 LYS A N 1
ATOM 1082 C CA . LYS A 1 131 ? -1.644 -4.945 -2.995 1.00 91.56 131 LYS A CA 1
ATOM 1083 C C . LYS A 1 131 ? -0.912 -5.220 -4.297 1.00 91.56 131 LYS A C 1
ATOM 1085 O O . LYS A 1 131 ? -1.227 -6.201 -4.960 1.00 91.56 131 LYS A O 1
ATOM 1090 N N . ALA A 1 132 ? 0.059 -4.388 -4.651 1.00 91.25 132 ALA A N 1
ATOM 1091 C CA . ALA A 1 132 ? 0.953 -4.630 -5.776 1.00 91.25 132 ALA A CA 1
ATOM 1092 C C . ALA A 1 132 ? 2.108 -5.595 -5.429 1.00 91.25 132 ALA A C 1
ATOM 1094 O O . ALA A 1 132 ? 2.970 -5.836 -6.269 1.00 91.25 132 ALA A O 1
ATOM 1095 N N . GLY A 1 133 ? 2.129 -6.156 -4.212 1.00 89.88 133 GLY A N 1
ATOM 1096 C CA . GLY A 1 133 ? 3.101 -7.166 -3.779 1.00 89.88 133 GLY A CA 1
ATOM 1097 C C . GLY A 1 133 ? 3.989 -6.734 -2.612 1.00 89.88 133 GLY A C 1
ATOM 1098 O O . GLY A 1 133 ? 4.684 -7.571 -2.045 1.00 89.88 133 GLY A O 1
ATOM 1099 N N . SER A 1 134 ? 3.936 -5.466 -2.194 1.00 93.31 134 SER A N 1
ATOM 1100 C CA . SER A 1 134 ? 4.705 -4.954 -1.051 1.00 93.31 134 SER A CA 1
ATOM 1101 C C . SER A 1 134 ? 3.969 -5.173 0.277 1.00 93.31 134 SER A C 1
ATOM 1103 O O . SER A 1 134 ? 3.665 -4.221 0.992 1.00 93.31 134 SER A O 1
ATOM 1105 N N . THR A 1 135 ? 3.629 -6.420 0.617 1.00 94.19 135 THR A N 1
ATOM 1106 C CA . THR A 1 135 ? 2.708 -6.718 1.735 1.00 94.19 135 THR A CA 1
ATOM 1107 C C . THR A 1 135 ? 3.221 -6.282 3.113 1.00 94.19 135 THR A C 1
ATOM 1109 O O . THR A 1 135 ? 2.411 -6.025 4.000 1.00 94.19 135 THR A O 1
ATOM 1112 N N . TYR A 1 136 ? 4.537 -6.098 3.283 1.00 95.62 136 TYR A N 1
ATOM 1113 C CA . TYR A 1 136 ? 5.134 -5.526 4.499 1.00 95.62 136 TYR A CA 1
ATOM 1114 C C . TYR A 1 136 ? 4.589 -4.123 4.838 1.00 95.62 136 TYR A C 1
ATOM 1116 O O . TYR A 1 136 ? 4.551 -3.736 6.002 1.00 95.62 136 TYR A O 1
ATOM 1124 N N . LEU A 1 137 ? 4.094 -3.377 3.842 1.00 97.06 137 LEU A N 1
ATOM 1125 C CA . LEU A 1 137 ? 3.489 -2.057 4.037 1.00 97.06 137 LEU A CA 1
ATOM 1126 C C . LEU A 1 137 ? 2.176 -2.103 4.837 1.00 97.06 137 LEU A C 1
ATOM 1128 O O . LEU A 1 137 ? 1.743 -1.072 5.350 1.00 97.06 137 LEU A O 1
ATOM 1132 N N . TYR A 1 138 ? 1.536 -3.271 4.984 1.00 96.12 138 TYR A N 1
ATOM 1133 C CA . TYR A 1 138 ? 0.366 -3.395 5.856 1.00 96.12 138 TYR A CA 1
ATOM 1134 C C . TYR A 1 138 ? 0.699 -3.160 7.332 1.00 96.12 138 TYR A C 1
ATOM 1136 O O . TYR A 1 138 ? -0.175 -2.697 8.058 1.00 96.12 138 TYR A O 1
ATOM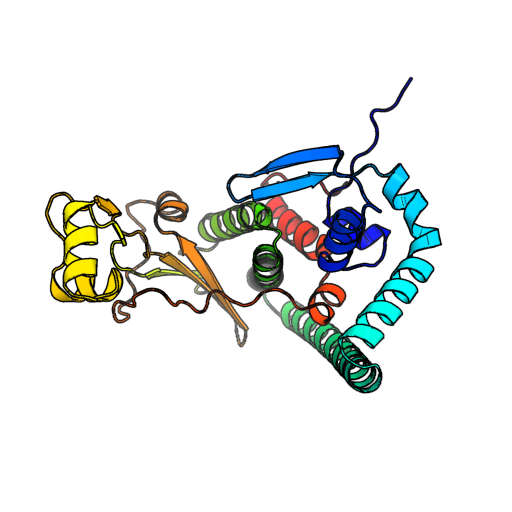 1144 N N . ASP A 1 139 ? 1.940 -3.384 7.768 1.00 97.00 139 ASP A N 1
ATOM 1145 C CA . ASP A 1 139 ? 2.356 -3.066 9.138 1.00 97.00 139 ASP A CA 1
ATOM 1146 C C . ASP A 1 139 ? 2.365 -1.548 9.367 1.00 97.00 139 ASP A C 1
ATOM 1148 O O . ASP A 1 139 ? 1.849 -1.073 10.378 1.00 97.00 139 ASP A O 1
ATOM 1152 N N . LEU A 1 140 ? 2.855 -0.770 8.390 1.00 98.12 140 LEU A N 1
ATOM 1153 C CA . LEU A 1 140 ? 2.791 0.695 8.442 1.00 98.12 140 LEU A CA 1
ATOM 1154 C C . LEU A 1 140 ? 1.337 1.182 8.388 1.00 98.12 140 LEU A C 1
ATOM 1156 O O . LEU A 1 140 ? 0.961 2.084 9.132 1.00 98.12 140 LEU A O 1
ATOM 1160 N N . LYS A 1 141 ? 0.493 0.550 7.561 1.00 97.12 141 LYS A N 1
ATOM 1161 C CA . LYS A 1 141 ? -0.946 0.846 7.512 1.00 97.12 141 LYS A CA 1
ATOM 1162 C C . LYS A 1 141 ? -1.610 0.619 8.873 1.00 97.12 141 LYS A C 1
ATOM 1164 O O . LYS A 1 141 ? -2.381 1.464 9.318 1.00 97.12 141 LYS A O 1
ATOM 1169 N N . GLU A 1 142 ? -1.348 -0.527 9.504 1.00 96.88 142 GLU A N 1
ATOM 1170 C CA . GLU A 1 142 ? -1.881 -0.861 10.828 1.00 96.88 142 GLU A CA 1
ATOM 1171 C C . GLU A 1 142 ? -1.440 0.167 11.872 1.00 96.88 142 GLU A C 1
ATOM 1173 O O . GLU A 1 142 ? -2.275 0.625 12.649 1.00 96.88 142 GLU A O 1
ATOM 1178 N N . LEU A 1 143 ? -0.165 0.567 11.854 1.00 97.81 143 LEU A N 1
ATOM 1179 C CA . LEU A 1 143 ? 0.379 1.558 12.779 1.00 97.81 143 LEU A CA 1
ATOM 1180 C C . LEU A 1 143 ? -0.299 2.926 12.616 1.00 97.81 143 LEU A C 1
ATOM 1182 O O . LEU A 1 143 ? -0.771 3.483 13.600 1.00 97.81 143 LEU A O 1
ATOM 1186 N N . VAL A 1 144 ? -0.431 3.422 11.381 1.00 98.19 144 VAL A N 1
ATOM 1187 C CA . VAL A 1 144 ? -1.113 4.698 11.091 1.00 98.19 144 VAL A CA 1
ATOM 1188 C C . VAL A 1 144 ? -2.580 4.658 11.517 1.00 98.19 144 VAL A C 1
ATOM 1190 O O . VAL A 1 144 ? -3.045 5.585 12.173 1.00 98.19 144 VAL A O 1
ATOM 1193 N N . LEU A 1 145 ? -3.315 3.589 11.191 1.00 97.44 145 LEU A N 1
ATOM 1194 C CA . LEU A 1 145 ? -4.719 3.458 11.599 1.00 97.44 145 LEU A CA 1
ATOM 1195 C C . LEU A 1 145 ? -4.873 3.389 13.119 1.00 97.44 145 LEU A C 1
ATOM 1197 O O . LEU A 1 145 ? -5.801 3.984 13.658 1.00 97.44 145 LEU A O 1
ATOM 1201 N N . HIS A 1 146 ? -3.973 2.693 13.810 1.00 97.00 146 HIS A N 1
ATOM 1202 C CA . HIS A 1 146 ? -3.988 2.635 15.265 1.00 97.00 146 HIS A CA 1
ATOM 1203 C C . HIS A 1 146 ? -3.730 4.016 15.885 1.00 97.00 146 HIS A C 1
ATOM 1205 O O . HIS A 1 146 ? -4.482 4.432 16.762 1.00 97.00 146 HIS A O 1
ATOM 1211 N N . THR A 1 147 ? -2.745 4.767 15.382 1.00 96.50 147 THR A N 1
ATOM 1212 C CA . THR A 1 147 ? -2.488 6.151 15.812 1.00 96.50 147 THR A CA 1
ATOM 1213 C C . THR A 1 147 ? -3.685 7.061 15.525 1.00 96.50 147 THR A C 1
ATOM 1215 O O . THR A 1 147 ? -4.043 7.869 16.378 1.00 96.50 147 THR A O 1
ATOM 1218 N N . LEU A 1 148 ? -4.360 6.901 14.381 1.00 94.88 148 LEU A N 1
ATOM 1219 C CA . LEU A 1 148 ? -5.594 7.637 14.092 1.00 94.88 148 LEU A CA 1
ATOM 1220 C C . LEU A 1 148 ? -6.691 7.332 15.120 1.00 94.88 148 LEU A C 1
ATOM 1222 O O . LEU A 1 148 ? -7.318 8.257 15.622 1.00 94.88 148 LEU A O 1
ATOM 1226 N N . VAL A 1 149 ? -6.888 6.060 15.485 1.00 94.44 149 VAL A N 1
ATOM 1227 C CA . VAL A 1 149 ? -7.845 5.684 16.539 1.00 94.44 149 VAL A CA 1
ATOM 1228 C C . VAL A 1 149 ? -7.491 6.345 17.866 1.00 94.44 149 VAL A C 1
ATOM 1230 O O . VAL A 1 149 ? -8.355 6.945 18.487 1.00 94.44 149 VAL A O 1
ATOM 1233 N N . GLN A 1 150 ? -6.230 6.279 18.290 1.00 93.19 150 GLN A N 1
ATOM 1234 C CA . GLN A 1 150 ? -5.816 6.796 19.596 1.00 93.19 150 GLN A CA 1
ATOM 1235 C C . GLN A 1 150 ? -6.011 8.310 19.759 1.00 93.19 150 GLN A C 1
ATOM 1237 O O . GLN A 1 150 ? -6.155 8.768 20.887 1.00 93.19 150 GLN A O 1
ATOM 1242 N N . ASN A 1 151 ? -5.995 9.072 18.662 1.00 91.88 151 ASN A N 1
ATOM 1243 C CA . ASN A 1 151 ? -5.978 10.537 18.719 1.00 91.88 151 ASN A CA 1
ATOM 1244 C C . ASN A 1 151 ? -7.251 11.197 18.170 1.00 91.88 151 ASN A C 1
ATOM 1246 O O . ASN A 1 151 ? -7.573 12.301 18.592 1.00 91.88 151 ASN A O 1
ATOM 1250 N N . TYR A 1 152 ? -7.976 10.534 17.263 1.00 90.75 152 TYR A N 1
ATOM 1251 C CA . TYR A 1 152 ? -9.133 11.119 16.572 1.00 90.75 152 TYR A CA 1
ATOM 1252 C C . TYR A 1 152 ? -10.432 10.328 16.764 1.00 90.75 152 TYR A C 1
ATOM 1254 O O . TYR A 1 152 ? -11.497 10.804 16.392 1.00 90.75 152 TYR A O 1
ATOM 1262 N N . TYR A 1 153 ? -10.403 9.107 17.308 1.00 89.38 153 TYR A N 1
ATOM 1263 C CA . TYR A 1 153 ? -11.648 8.367 17.523 1.00 89.38 153 TYR A CA 1
ATOM 1264 C C . TYR A 1 153 ? -12.380 8.885 18.765 1.00 89.38 153 TYR A C 1
ATOM 1266 O O . TYR A 1 153 ? -11.848 8.836 19.870 1.00 89.38 153 TYR A O 1
ATOM 1274 N N . GLY A 1 154 ? -13.624 9.333 18.584 1.00 79.94 154 GLY A N 1
ATOM 1275 C CA . GLY A 1 154 ? -14.476 9.836 19.668 1.00 79.94 154 GLY A CA 1
ATOM 1276 C C . GLY A 1 154 ? -14.393 11.347 19.906 1.00 79.94 154 GLY A C 1
ATOM 1277 O O . GLY A 1 154 ? -15.230 11.860 20.644 1.00 79.94 154 GLY A O 1
ATOM 1278 N N . ASN A 1 155 ? -13.463 12.044 19.244 1.00 68.12 155 ASN A N 1
ATOM 1279 C CA . ASN A 1 155 ? -13.341 13.501 19.243 1.00 68.12 155 ASN A CA 1
ATOM 1280 C C . ASN A 1 155 ? -13.502 14.007 17.810 1.00 68.12 155 ASN A C 1
ATOM 1282 O O . ASN A 1 155 ? -12.707 13.630 16.954 1.00 68.12 155 ASN A O 1
ATOM 1286 N N . ASP A 1 156 ? -14.506 14.858 17.589 1.00 63.88 156 ASP A N 1
ATOM 1287 C CA . ASP A 1 156 ? -14.847 15.484 16.309 1.00 63.88 156 ASP A CA 1
ATOM 1288 C C . ASP A 1 156 ? -15.198 14.482 15.187 1.00 63.88 156 ASP A C 1
ATOM 1290 O O . ASP A 1 156 ? -14.627 13.402 15.055 1.00 63.88 156 ASP A O 1
ATOM 1294 N N . ASP A 1 157 ? -16.181 14.805 14.343 1.00 75.56 157 ASP A N 1
ATOM 1295 C CA . ASP A 1 157 ? -16.743 13.902 13.314 1.00 75.56 157 ASP A CA 1
ATOM 1296 C C . ASP A 1 157 ? -15.751 13.474 12.194 1.00 75.56 157 ASP A C 1
ATOM 1298 O O . ASP A 1 157 ? -16.152 12.934 11.159 1.00 75.56 157 ASP A O 1
ATOM 1302 N N . LEU A 1 158 ? -14.448 13.687 12.392 1.00 84.12 158 LEU A N 1
ATOM 1303 C CA . LEU A 1 158 ? -13.361 13.430 11.453 1.00 84.12 158 LEU A CA 1
ATOM 1304 C C . LEU A 1 158 ? -13.059 11.938 11.269 1.00 84.12 158 LEU A C 1
ATOM 1306 O O . LEU A 1 158 ? -12.799 11.507 10.141 1.00 84.12 158 LEU A O 1
ATOM 1310 N N . LEU A 1 159 ? -13.100 11.140 12.349 1.00 92.12 159 LEU A N 1
ATOM 1311 C CA . LEU A 1 159 ? -12.891 9.689 12.297 1.00 92.12 159 LEU A CA 1
ATOM 1312 C C . LEU A 1 159 ? -14.125 8.920 12.754 1.00 92.12 159 LEU A C 1
ATOM 1314 O O . LEU A 1 159 ? -14.403 8.779 13.945 1.00 92.12 159 LEU A O 1
ATOM 1318 N N . GLN A 1 160 ? -14.787 8.273 11.802 1.00 91.94 160 GLN A N 1
ATOM 1319 C CA . GLN A 1 160 ? -15.837 7.313 12.107 1.00 91.94 160 GLN A CA 1
ATOM 1320 C C . GLN A 1 160 ? -15.289 5.896 12.003 1.00 91.94 160 GLN A C 1
ATOM 1322 O O . GLN A 1 160 ? -14.746 5.493 10.973 1.00 91.94 160 GLN A O 1
ATOM 1327 N N . VAL A 1 161 ? -15.479 5.107 13.058 1.00 93.12 161 VAL A N 1
ATOM 1328 C CA . VAL A 1 161 ? -15.154 3.680 13.043 1.00 93.12 161 VAL A CA 1
ATOM 1329 C C . VAL A 1 161 ? -16.420 2.865 13.234 1.00 93.12 161 VAL A C 1
ATOM 1331 O O . VAL A 1 161 ? -17.226 3.126 14.125 1.00 93.12 161 VAL A O 1
ATOM 1334 N N . SER A 1 162 ? -16.599 1.859 12.387 1.00 91.88 162 SER A N 1
ATOM 1335 C CA . SER A 1 162 ? -17.733 0.941 12.438 1.00 91.88 162 SER A CA 1
ATOM 1336 C C . SER A 1 162 ? -17.263 -0.507 12.449 1.00 91.88 162 SER A C 1
ATOM 1338 O O . SER A 1 162 ? -16.356 -0.885 11.707 1.00 91.88 162 SER A O 1
ATOM 1340 N N . PHE A 1 163 ? -17.909 -1.343 13.260 1.00 91.31 163 PHE A N 1
ATOM 1341 C CA . PHE A 1 163 ? -17.719 -2.788 13.201 1.00 91.31 163 PHE A CA 1
ATOM 1342 C C . PHE A 1 163 ? -18.632 -3.393 12.135 1.00 91.31 163 PHE A C 1
ATOM 1344 O O . PHE A 1 163 ? -19.853 -3.218 12.164 1.00 91.31 163 PHE A O 1
ATOM 1351 N N . ILE A 1 164 ? -18.037 -4.135 11.210 1.00 88.56 164 ILE A N 1
ATOM 1352 C CA . ILE A 1 164 ? -18.735 -4.865 10.162 1.00 88.56 164 ILE A CA 1
ATOM 1353 C C . ILE A 1 164 ? -18.632 -6.348 10.488 1.00 88.56 164 ILE A C 1
ATOM 1355 O O . ILE A 1 164 ? -17.561 -6.954 10.406 1.00 88.56 164 ILE A O 1
ATOM 1359 N N . GLU A 1 165 ? -19.768 -6.935 10.849 1.00 85.88 165 GLU A N 1
ATOM 1360 C CA . GLU A 1 165 ? -19.841 -8.366 11.096 1.00 85.88 165 GLU A CA 1
ATOM 1361 C C . GLU A 1 165 ? -19.818 -9.130 9.772 1.00 85.88 165 GLU A C 1
ATOM 1363 O O . GLU A 1 165 ? -20.647 -8.905 8.890 1.00 85.88 165 GLU A O 1
ATOM 1368 N N . GLY A 1 166 ? -18.837 -10.017 9.638 1.00 81.12 166 GLY A N 1
ATOM 1369 C CA . GLY A 1 166 ? -18.743 -10.977 8.551 1.00 81.12 166 GLY A CA 1
ATOM 1370 C C . GLY A 1 166 ? -19.087 -12.382 9.031 1.00 81.12 166 GLY A C 1
ATOM 1371 O O . GLY A 1 166 ? -19.197 -12.653 10.229 1.00 81.12 166 GLY A O 1
ATOM 1372 N N . HIS A 1 167 ? -19.225 -13.298 8.077 1.00 76.56 167 HIS A N 1
ATOM 1373 C CA . HIS A 1 167 ? -19.475 -14.701 8.379 1.00 76.56 167 HIS A CA 1
ATOM 1374 C C . HIS A 1 167 ? -18.268 -15.375 9.053 1.00 76.56 167 HIS A C 1
ATOM 1376 O O . HIS A 1 167 ? -17.116 -14.932 8.965 1.00 76.56 167 HIS A O 1
ATOM 1382 N N . ASN A 1 168 ? -18.541 -16.493 9.722 1.00 82.62 168 ASN A N 1
ATOM 1383 C CA . ASN A 1 168 ? -17.496 -17.402 10.173 1.00 82.62 168 ASN A CA 1
ATOM 1384 C C . ASN A 1 168 ? -16.950 -18.165 8.967 1.00 82.62 168 ASN A C 1
ATOM 1386 O O . ASN A 1 168 ? -17.719 -18.596 8.110 1.00 82.62 168 ASN A O 1
ATOM 1390 N N . LYS A 1 169 ? -15.639 -18.398 8.923 1.00 83.88 169 LYS A N 1
ATOM 1391 C CA . LYS A 1 169 ? -15.070 -19.305 7.924 1.00 83.88 169 LYS A CA 1
ATOM 1392 C C . LYS A 1 169 ? -15.213 -20.733 8.427 1.00 83.88 169 LYS A C 1
ATOM 1394 O O . LYS A 1 169 ? -14.793 -21.047 9.539 1.00 83.88 169 LYS A O 1
ATOM 1399 N N . ILE A 1 170 ? -15.809 -21.598 7.613 1.00 86.25 170 ILE A N 1
ATOM 1400 C CA . ILE A 1 170 ? -15.983 -23.012 7.944 1.00 86.25 170 ILE A CA 1
ATOM 1401 C C . ILE A 1 170 ? -15.049 -23.837 7.063 1.00 86.25 170 ILE A C 1
ATOM 1403 O O . ILE A 1 170 ? -15.184 -23.863 5.843 1.00 86.25 170 ILE A O 1
ATOM 1407 N N . ASN A 1 171 ? -14.108 -24.545 7.684 1.00 89.06 171 ASN A N 1
ATOM 1408 C CA . ASN A 1 171 ? -13.250 -25.503 7.000 1.00 89.06 171 ASN A CA 1
ATOM 1409 C C . ASN A 1 171 ? -13.875 -26.898 7.104 1.00 89.06 171 ASN A C 1
ATOM 1411 O O . ASN A 1 171 ? -13.983 -27.468 8.193 1.00 89.06 171 ASN A O 1
ATOM 1415 N N . LEU A 1 172 ? -14.278 -27.458 5.961 1.00 92.06 172 LEU A N 1
ATOM 1416 C CA . LEU A 1 172 ? -14.852 -28.802 5.905 1.00 92.06 172 LEU A CA 1
ATOM 1417 C C . LEU A 1 172 ? -13.850 -29.861 6.389 1.00 92.06 172 LEU A C 1
ATOM 1419 O O . LEU A 1 172 ? -12.700 -29.896 5.939 1.00 92.06 172 LEU A O 1
ATOM 1423 N N . CYS A 1 173 ? -14.309 -30.771 7.252 1.00 94.44 173 CYS A N 1
ATOM 1424 C CA . CYS A 1 173 ? -13.553 -31.972 7.608 1.00 94.44 173 CYS A CA 1
ATOM 1425 C C . CYS A 1 173 ? -13.447 -32.938 6.402 1.00 94.44 173 CYS A C 1
ATOM 1427 O O . CYS A 1 173 ? -14.223 -32.801 5.446 1.00 94.44 173 CYS A O 1
ATOM 1429 N N . PRO A 1 174 ? -12.538 -33.934 6.425 1.00 96.50 174 PRO A N 1
ATOM 1430 C CA . PRO A 1 174 ? -12.393 -34.904 5.334 1.00 96.50 174 PRO A CA 1
ATOM 1431 C C . PRO A 1 174 ? -13.716 -35.580 4.935 1.00 96.50 174 PRO A C 1
ATOM 1433 O O . PRO A 1 174 ? -14.036 -35.655 3.749 1.00 96.50 174 PRO A O 1
ATOM 1436 N N . ASP A 1 175 ? -14.540 -35.957 5.919 1.00 95.94 175 ASP A N 1
ATOM 1437 C CA . ASP A 1 175 ? -15.845 -36.593 5.692 1.00 95.94 175 ASP A CA 1
ATOM 1438 C C . ASP A 1 175 ? -16.818 -35.676 4.931 1.00 95.94 175 ASP A C 1
ATOM 1440 O O . ASP A 1 175 ? -17.578 -36.122 4.070 1.00 95.94 175 ASP A O 1
ATOM 1444 N N . CYS A 1 176 ? -16.835 -34.379 5.249 1.00 95.31 176 CYS A N 1
ATOM 1445 C CA . CYS A 1 176 ? -17.686 -33.411 4.555 1.00 95.31 176 CYS A CA 1
ATOM 1446 C C . CYS A 1 176 ? -17.147 -33.055 3.167 1.00 95.31 176 CYS A C 1
ATOM 1448 O O . CYS A 1 176 ? -17.945 -32.907 2.248 1.00 95.31 176 CYS A O 1
ATOM 1450 N N . LYS A 1 177 ? -15.821 -32.992 2.981 1.00 95.44 177 LYS A N 1
ATOM 1451 C CA . LYS A 1 177 ? -15.213 -32.818 1.650 1.00 95.44 177 LYS A CA 1
ATOM 1452 C C . LYS A 1 177 ? -15.567 -33.980 0.724 1.00 95.44 177 LYS A C 1
ATOM 1454 O O . LYS A 1 177 ? -15.996 -33.751 -0.402 1.00 95.44 177 LYS A O 1
ATOM 1459 N N . SER A 1 178 ? -15.463 -35.216 1.220 1.00 95.62 178 SER A N 1
ATOM 1460 C CA . SER A 1 178 ? -15.853 -36.410 0.461 1.00 95.62 178 SER A CA 1
ATOM 1461 C C . SER A 1 178 ? -17.345 -36.396 0.108 1.00 95.62 178 SER A C 1
ATOM 1463 O O . SER A 1 178 ? -17.715 -36.695 -1.025 1.00 95.62 178 SER A O 1
ATOM 1465 N N . ARG A 1 179 ? -18.217 -35.989 1.042 1.00 95.50 179 ARG A N 1
ATOM 1466 C CA . ARG A 1 179 ? -19.660 -35.843 0.778 1.00 95.50 179 ARG A CA 1
ATOM 1467 C C . ARG A 1 179 ? -19.968 -34.766 -0.263 1.00 95.50 179 ARG A C 1
ATOM 1469 O O . ARG A 1 179 ? -20.757 -35.041 -1.161 1.00 95.50 179 ARG A O 1
ATOM 1476 N N . ALA A 1 180 ? -19.320 -33.603 -0.191 1.00 94.56 180 ALA A N 1
ATOM 1477 C CA . ALA A 1 180 ? -19.456 -32.546 -1.194 1.00 94.56 180 ALA A CA 1
ATOM 1478 C C . ALA A 1 180 ? -19.076 -33.051 -2.594 1.00 94.56 180 ALA A C 1
ATOM 1480 O O . ALA A 1 180 ? -19.856 -32.919 -3.534 1.00 94.56 180 ALA A O 1
ATOM 1481 N N . GLN A 1 181 ? -17.934 -33.740 -2.704 1.00 94.94 181 GLN A N 1
ATOM 1482 C CA . GLN A 1 181 ? -17.474 -34.341 -3.958 1.00 94.94 181 GLN A CA 1
ATOM 1483 C C . GLN A 1 181 ? -18.452 -35.394 -4.498 1.00 94.94 181 GLN A C 1
ATOM 1485 O O . GLN A 1 181 ? -18.794 -35.357 -5.678 1.00 94.94 181 GLN A O 1
ATOM 1490 N N . LYS A 1 182 ? -18.960 -36.297 -3.644 1.00 96.06 182 LYS A N 1
ATOM 1491 C CA . LYS A 1 182 ? -19.971 -37.301 -4.032 1.00 96.06 182 LYS A CA 1
ATOM 1492 C C . LYS A 1 182 ? -21.265 -36.660 -4.541 1.00 96.06 182 LYS A C 1
ATOM 1494 O O . LYS A 1 182 ? -21.892 -37.201 -5.444 1.00 96.06 182 LYS A O 1
ATOM 1499 N N . GLN A 1 183 ? -21.640 -35.508 -3.986 1.00 94.81 183 GLN A N 1
ATOM 1500 C CA . GLN A 1 183 ? -22.808 -34.729 -4.406 1.00 94.81 183 GLN A CA 1
ATOM 1501 C C . GLN A 1 183 ? -22.519 -33.777 -5.576 1.00 94.81 183 GLN A C 1
ATOM 1503 O O . GLN A 1 183 ? -23.428 -33.079 -6.016 1.00 94.81 183 GLN A O 1
ATOM 1508 N N . ARG A 1 184 ? -21.279 -33.747 -6.089 1.00 94.06 184 ARG A N 1
ATOM 1509 C CA . ARG A 1 184 ? -20.820 -32.815 -7.134 1.00 94.06 184 ARG A CA 1
ATOM 1510 C C . ARG A 1 184 ? -21.067 -31.342 -6.782 1.00 94.06 184 ARG A C 1
ATOM 1512 O O . ARG A 1 184 ? -21.326 -30.533 -7.664 1.00 94.06 184 ARG A O 1
ATOM 1519 N N . LEU A 1 185 ? -20.979 -31.008 -5.496 1.00 92.56 185 LEU A N 1
ATOM 1520 C CA . LEU A 1 185 ? -21.060 -29.639 -4.996 1.00 92.56 185 LEU A CA 1
ATOM 1521 C C . LEU A 1 185 ? -19.651 -29.098 -4.753 1.00 92.56 185 LEU A C 1
ATOM 1523 O O . LEU A 1 185 ? -18.773 -29.818 -4.261 1.00 92.56 185 LEU A O 1
ATOM 1527 N N . SER A 1 186 ? -19.441 -27.814 -5.029 1.00 90.25 186 SER A N 1
ATOM 1528 C CA . SER A 1 186 ? -18.296 -27.095 -4.475 1.00 90.25 186 SER A CA 1
ATOM 1529 C C . SER A 1 186 ? -18.383 -27.060 -2.945 1.00 90.25 186 SER A C 1
ATOM 1531 O O . SER A 1 186 ? -19.441 -27.257 -2.342 1.00 90.25 186 SER A O 1
ATOM 1533 N N . TYR A 1 187 ? -17.256 -26.807 -2.277 1.00 88.69 187 TYR A N 1
ATOM 1534 C CA . TYR A 1 187 ? -17.249 -26.728 -0.814 1.00 88.69 187 TYR A CA 1
ATOM 1535 C C . TYR A 1 187 ? -18.114 -25.580 -0.284 1.00 88.69 187 TYR A C 1
ATOM 1537 O O . TYR A 1 187 ? -18.697 -25.737 0.784 1.00 88.69 187 TYR A O 1
ATOM 1545 N N . LEU A 1 188 ? -18.225 -24.478 -1.034 1.00 86.06 188 LEU A N 1
ATOM 1546 C CA . LEU A 1 188 ? -19.110 -23.361 -0.700 1.00 86.06 188 LEU A CA 1
ATOM 1547 C C . LEU A 1 188 ? -20.579 -23.778 -0.823 1.00 86.06 188 LEU A C 1
ATOM 1549 O O . LEU A 1 188 ? -21.303 -23.714 0.159 1.00 86.06 188 LEU A O 1
ATOM 1553 N N . GLU A 1 189 ? -20.989 -24.354 -1.956 1.00 88.56 189 GLU A N 1
ATOM 1554 C CA . GLU A 1 189 ? -22.378 -24.809 -2.140 1.00 88.56 189 GLU A CA 1
ATOM 1555 C C . GLU A 1 189 ? -22.783 -25.890 -1.127 1.00 88.56 189 GLU A C 1
ATOM 1557 O O . GLU A 1 189 ? -23.922 -25.936 -0.661 1.00 88.56 189 GLU A O 1
ATOM 1562 N N . TYR A 1 190 ? -21.855 -26.780 -0.765 1.00 91.69 190 TYR A N 1
ATOM 1563 C CA . TYR A 1 190 ? -22.097 -27.769 0.280 1.00 91.69 190 TYR A CA 1
ATOM 1564 C C . TYR A 1 190 ? -22.275 -27.108 1.656 1.00 91.69 190 TYR A C 1
ATOM 1566 O O . TYR A 1 190 ? -23.129 -27.535 2.438 1.00 91.69 190 TYR A O 1
ATOM 1574 N N . LEU A 1 191 ? -21.477 -26.081 1.967 1.00 88.06 191 LEU A N 1
ATOM 1575 C CA . LEU A 1 191 ? -21.590 -25.312 3.206 1.00 88.06 191 LEU A CA 1
ATOM 1576 C C . LEU A 1 191 ? -22.909 -24.544 3.275 1.00 88.06 191 LEU A C 1
ATOM 1578 O O . LEU A 1 191 ? -23.578 -24.648 4.299 1.00 88.06 191 LEU A O 1
ATOM 1582 N N . ASP A 1 192 ? -23.326 -23.885 2.198 1.00 86.06 192 ASP A N 1
ATOM 1583 C CA . ASP A 1 192 ? -24.595 -23.149 2.137 1.00 86.06 192 ASP A CA 1
ATOM 1584 C C . ASP A 1 192 ? -25.797 -24.057 2.397 1.00 86.06 192 ASP A C 1
ATOM 1586 O O . ASP A 1 192 ? -26.752 -23.678 3.072 1.00 86.06 192 ASP A O 1
ATOM 1590 N N . ARG A 1 193 ? -25.739 -25.297 1.899 1.00 89.62 193 ARG A N 1
ATOM 1591 C CA . ARG A 1 193 ? -26.823 -26.272 2.070 1.00 89.62 193 ARG A CA 1
ATOM 1592 C C . ARG A 1 193 ? -26.830 -26.957 3.428 1.00 89.62 193 ARG A C 1
ATOM 1594 O O . ARG A 1 193 ? -27.894 -27.349 3.896 1.00 89.62 193 ARG A O 1
ATOM 1601 N N . THR A 1 194 ? -25.661 -27.194 4.023 1.00 89.31 194 THR A N 1
ATOM 1602 C CA . THR A 1 194 ? -25.542 -28.110 5.175 1.00 89.31 194 THR A CA 1
ATOM 1603 C C . THR A 1 194 ? -25.009 -27.463 6.449 1.00 89.31 194 THR A C 1
ATOM 1605 O O . THR A 1 194 ? -25.104 -28.068 7.512 1.00 89.31 194 THR A O 1
ATOM 1608 N N . GLY A 1 195 ? -24.396 -26.280 6.370 1.00 86.69 195 GLY A N 1
ATOM 1609 C CA . GLY A 1 195 ? -23.718 -25.610 7.488 1.00 86.69 195 GLY A CA 1
ATOM 1610 C C . GLY A 1 195 ? -22.471 -26.337 8.026 1.00 86.69 195 GLY A C 1
ATOM 1611 O O . GLY A 1 195 ? -21.888 -25.918 9.036 1.00 86.69 195 GLY A O 1
ATOM 1612 N N . GLY A 1 196 ? -22.052 -27.430 7.374 1.00 89.44 196 GLY A N 1
ATOM 1613 C CA . GLY A 1 196 ? -21.000 -28.326 7.853 1.00 89.44 196 GLY A CA 1
ATOM 1614 C C . GLY A 1 196 ? -21.427 -29.199 9.045 1.00 89.44 196 GLY A C 1
ATOM 1615 O O . GLY A 1 196 ? -22.504 -29.056 9.613 1.00 89.44 196 GLY A O 1
ATOM 1616 N N . CYS A 1 197 ? -20.564 -30.137 9.444 1.00 91.62 197 CYS A N 1
ATOM 1617 C CA . CYS A 1 197 ? -20.792 -30.988 10.621 1.00 91.62 197 CYS A CA 1
ATOM 1618 C C . CYS A 1 197 ? -20.013 -30.490 11.858 1.00 91.62 197 CYS A C 1
ATOM 1620 O O . CYS A 1 197 ? -19.125 -29.650 11.708 1.00 91.62 197 CYS A O 1
ATOM 1622 N N . PRO A 1 198 ? -20.250 -31.039 13.067 1.00 91.69 198 PRO A N 1
ATOM 1623 C CA . PRO A 1 198 ? -19.515 -30.650 14.280 1.00 91.69 198 PRO A CA 1
ATOM 1624 C C . PRO A 1 198 ? -17.991 -30.845 14.214 1.00 91.69 198 PRO A C 1
ATOM 1626 O O . PRO A 1 198 ? -17.264 -30.169 14.930 1.00 91.69 198 PRO A O 1
ATOM 1629 N N . LYS A 1 199 ? -17.492 -31.736 13.340 1.00 92.94 199 LYS A N 1
ATOM 1630 C CA . LYS A 1 199 ? -16.048 -31.926 13.102 1.00 92.94 199 LYS A CA 1
ATOM 1631 C C . LYS A 1 199 ? -15.436 -30.863 12.174 1.00 92.94 199 LYS A C 1
ATOM 1633 O O . LYS A 1 199 ? -14.227 -30.874 11.964 1.00 92.94 199 LYS A O 1
ATOM 1638 N N . CYS A 1 200 ? -16.246 -30.016 11.536 1.00 91.69 200 CYS A N 1
ATOM 1639 C CA . CYS A 1 200 ? -15.744 -28.934 10.689 1.00 91.69 200 CYS A CA 1
ATOM 1640 C C . CYS A 1 200 ? -15.249 -27.786 11.569 1.00 91.69 200 CYS A C 1
ATOM 1642 O O . CYS A 1 200 ? -15.947 -27.354 12.486 1.00 91.69 200 CYS A O 1
ATOM 1644 N N . THR A 1 201 ? -14.062 -27.268 11.271 1.00 90.88 201 THR A N 1
ATOM 1645 C CA . THR A 1 201 ? -13.479 -26.171 12.044 1.00 90.88 201 THR A CA 1
ATOM 1646 C C . THR A 1 201 ? -14.181 -24.870 11.686 1.00 90.88 201 THR A C 1
ATOM 1648 O O . THR A 1 201 ? -14.315 -24.545 10.506 1.00 90.88 201 THR A O 1
ATOM 1651 N N . ARG A 1 202 ? -14.610 -24.112 12.697 1.00 88.44 202 ARG A N 1
ATOM 1652 C CA . ARG A 1 202 ? -15.234 -22.797 12.525 1.00 88.44 202 ARG A CA 1
ATOM 1653 C C . ARG A 1 202 ? -14.300 -21.722 13.057 1.00 88.44 202 ARG A C 1
ATOM 1655 O O . ARG A 1 202 ? -14.028 -21.671 14.251 1.00 88.44 202 ARG A O 1
ATOM 1662 N N . GLU A 1 203 ? -13.826 -20.861 12.173 1.00 83.56 203 GLU A N 1
ATOM 1663 C CA . GLU A 1 203 ? -13.047 -19.682 12.533 1.00 83.56 203 GLU A CA 1
ATOM 1664 C C . GLU A 1 203 ? -14.017 -18.513 12.753 1.00 83.56 203 GLU A C 1
ATOM 1666 O O . GLU A 1 203 ? -14.610 -17.975 11.809 1.00 83.56 203 GLU A O 1
ATOM 1671 N N . TYR A 1 204 ? -14.226 -18.162 14.023 1.00 80.88 204 TYR A N 1
ATOM 1672 C CA . TYR A 1 204 ? -15.173 -17.124 14.422 1.00 80.88 204 TYR A CA 1
ATOM 1673 C C . TYR A 1 204 ? -14.738 -15.737 13.933 1.00 80.88 204 TYR A C 1
ATOM 1675 O O . TYR A 1 204 ? -13.562 -15.375 14.051 1.00 80.88 204 TYR A O 1
ATOM 1683 N N . LYS A 1 205 ? -15.688 -14.952 13.400 1.00 77.94 205 LYS A N 1
ATOM 1684 C CA . LYS A 1 205 ? -15.464 -13.579 12.902 1.00 77.94 205 LYS A CA 1
ATOM 1685 C C . LYS A 1 205 ? -14.324 -13.462 11.880 1.00 77.94 205 LYS A C 1
ATOM 1687 O O . LYS A 1 205 ? -13.725 -12.398 11.746 1.00 77.94 205 LYS A O 1
ATOM 1692 N N . TYR A 1 206 ? -14.014 -14.541 11.158 1.00 80.88 206 TYR A N 1
ATOM 1693 C CA . TYR A 1 206 ? -12.908 -14.566 10.198 1.00 80.88 206 TYR A CA 1
ATOM 1694 C C . TYR A 1 206 ? -13.035 -13.468 9.135 1.00 80.88 206 TYR A C 1
ATOM 1696 O O . TYR A 1 206 ? -12.059 -12.791 8.823 1.00 80.88 206 TYR A O 1
ATOM 1704 N N . TYR A 1 207 ? -14.251 -13.256 8.620 1.00 80.75 207 TYR A N 1
ATOM 1705 C CA . TYR A 1 207 ? -14.533 -12.222 7.623 1.00 80.75 207 TYR A CA 1
ATOM 1706 C C . TYR A 1 207 ? -14.978 -10.885 8.230 1.00 80.75 207 TYR A C 1
ATOM 1708 O O . TYR A 1 207 ? -15.322 -9.969 7.485 1.00 80.75 207 TYR A O 1
ATOM 1716 N N . SER A 1 208 ? -14.997 -10.755 9.559 1.00 88.00 208 SER A N 1
ATOM 1717 C CA . SER A 1 208 ? -15.388 -9.508 10.218 1.00 88.00 208 SER A CA 1
ATOM 1718 C C . SER A 1 208 ? -14.266 -8.479 10.154 1.00 88.00 208 SER A C 1
ATOM 1720 O O . SER A 1 208 ? -13.085 -8.805 10.305 1.00 88.00 208 SER A O 1
ATOM 1722 N N . LEU A 1 209 ? -14.638 -7.215 9.970 1.00 91.50 209 LEU A N 1
ATOM 1723 C CA . LEU A 1 209 ? -13.713 -6.105 9.753 1.00 91.50 209 LEU A CA 1
ATOM 1724 C C . LEU A 1 209 ? -14.109 -4.905 10.619 1.00 91.50 209 LEU A C 1
ATOM 1726 O O . LEU A 1 209 ? -15.278 -4.722 10.952 1.00 91.50 209 LEU A O 1
ATOM 1730 N N . TYR A 1 210 ? -13.138 -4.054 10.925 1.00 92.88 210 TYR A N 1
ATOM 1731 C CA . TYR A 1 210 ? -13.400 -2.664 11.282 1.00 92.88 210 TYR A CA 1
ATOM 1732 C C . TYR A 1 210 ? -13.246 -1.794 10.037 1.00 92.88 210 TYR A C 1
ATOM 1734 O O . TYR A 1 210 ? -12.277 -1.944 9.286 1.00 92.88 210 TYR A O 1
ATOM 1742 N N . GLU A 1 211 ? -14.218 -0.915 9.816 1.00 92.62 211 GLU A N 1
ATOM 1743 C CA . GLU A 1 211 ? -14.214 0.106 8.774 1.00 92.62 211 GLU A CA 1
ATOM 1744 C C . GLU A 1 211 ? -13.889 1.459 9.401 1.00 92.62 211 GLU A C 1
ATOM 1746 O O . GLU A 1 211 ? -14.551 1.872 10.349 1.00 92.62 211 GLU A O 1
ATOM 1751 N N . PHE A 1 212 ? -12.875 2.126 8.858 1.00 93.81 212 PHE A N 1
ATOM 1752 C CA . PHE A 1 212 ? -12.400 3.442 9.267 1.00 93.81 212 PHE A CA 1
ATOM 1753 C C . PHE A 1 212 ? -12.740 4.416 8.145 1.00 93.81 212 PHE A C 1
ATOM 1755 O O . PHE A 1 212 ? -12.244 4.264 7.026 1.00 93.81 212 PHE A O 1
ATOM 1762 N N . ILE A 1 213 ? -13.597 5.387 8.433 1.00 92.31 213 ILE A N 1
ATOM 1763 C CA . ILE A 1 213 ? -14.005 6.432 7.502 1.00 92.31 213 ILE A CA 1
ATOM 1764 C C . ILE A 1 213 ? -13.401 7.737 7.996 1.00 92.31 213 ILE A C 1
ATOM 1766 O O . ILE A 1 213 ? -13.716 8.189 9.094 1.00 92.31 213 ILE A O 1
ATOM 1770 N N . VAL A 1 214 ? -12.543 8.320 7.165 1.00 91.69 214 VAL A N 1
ATOM 1771 C CA . VAL A 1 214 ? -12.051 9.685 7.342 1.00 91.69 214 VAL A CA 1
ATOM 1772 C C . VAL A 1 214 ? -12.829 10.558 6.378 1.00 91.69 214 VAL A C 1
ATOM 1774 O O . VAL A 1 214 ? -12.758 10.330 5.165 1.00 91.69 214 VAL A O 1
ATOM 1777 N N . SER A 1 215 ? -13.593 11.507 6.901 1.00 87.44 215 SER A N 1
ATOM 1778 C CA . SER A 1 215 ? -14.397 12.417 6.089 1.00 87.44 215 SER A CA 1
ATOM 1779 C C . SER A 1 215 ? -14.258 13.848 6.567 1.00 87.44 215 SER A C 1
ATOM 1781 O O . SER A 1 215 ? -14.417 14.124 7.750 1.00 87.44 215 SER A O 1
ATOM 1783 N N . CYS A 1 216 ? -13.986 14.743 5.628 1.00 83.88 216 CYS A N 1
ATOM 1784 C CA . CYS A 1 216 ? -13.946 16.180 5.845 1.00 83.88 216 CYS A CA 1
ATOM 1785 C C . CYS A 1 216 ? -14.273 16.845 4.502 1.00 83.88 216 CYS A C 1
ATOM 1787 O O . CYS A 1 216 ? -13.699 16.478 3.472 1.00 83.88 216 CYS A O 1
ATOM 1789 N N . GLU A 1 217 ? -15.248 17.757 4.523 1.00 82.38 217 GLU A N 1
ATOM 1790 C CA . GLU A 1 217 ? -15.828 18.381 3.329 1.00 82.38 217 GLU A CA 1
ATOM 1791 C C . GLU A 1 217 ? -16.205 17.342 2.248 1.00 82.38 217 GLU A C 1
ATOM 1793 O O . GLU A 1 217 ? -16.924 16.379 2.525 1.00 82.38 217 GLU A O 1
ATOM 1798 N N . ASP A 1 218 ? -15.696 17.513 1.026 1.00 85.31 218 ASP A N 1
ATOM 1799 C CA . ASP A 1 218 ? -15.942 16.640 -0.125 1.00 85.31 218 ASP A CA 1
ATOM 1800 C C . ASP A 1 218 ? -15.026 15.403 -0.162 1.00 85.31 218 ASP A C 1
ATOM 1802 O O . ASP A 1 218 ? -15.135 14.553 -1.057 1.00 85.31 218 ASP A O 1
ATOM 1806 N N . TYR A 1 219 ? -14.105 15.265 0.796 1.00 89.44 219 TYR A N 1
ATOM 1807 C CA . TYR A 1 219 ? -13.167 14.151 0.843 1.00 89.44 219 TYR A CA 1
ATOM 1808 C C . TYR A 1 219 ? -13.657 13.040 1.756 1.00 89.44 219 TYR A C 1
ATOM 1810 O O . TYR A 1 219 ? -14.016 13.246 2.913 1.00 89.44 219 TYR A O 1
ATOM 1818 N N . ARG A 1 220 ? -13.600 11.811 1.236 1.00 90.19 220 ARG A N 1
ATOM 1819 C CA . ARG A 1 220 ? -13.936 10.605 1.988 1.00 90.19 220 ARG A CA 1
ATOM 1820 C C . ARG A 1 220 ? -12.968 9.476 1.675 1.00 90.19 220 ARG A C 1
ATOM 1822 O O . ARG A 1 220 ? -12.947 8.951 0.562 1.00 90.19 220 ARG A O 1
ATOM 1829 N N . PHE A 1 221 ? -12.234 9.044 2.690 1.00 92.69 221 PHE A N 1
ATOM 1830 C CA . PHE A 1 221 ? -11.382 7.864 2.638 1.00 92.69 221 PHE A CA 1
ATOM 1831 C C . PHE A 1 221 ? -11.987 6.741 3.471 1.00 92.69 221 PHE A C 1
ATOM 1833 O O . PHE A 1 221 ? -12.553 6.972 4.536 1.00 92.69 221 PHE A O 1
ATOM 1840 N N . CYS A 1 222 ? -11.876 5.512 2.970 1.00 92.00 222 CYS A N 1
ATOM 1841 C CA . CYS A 1 222 ? -12.388 4.324 3.637 1.00 92.00 222 CYS A CA 1
ATOM 1842 C C . CYS A 1 222 ? -11.300 3.255 3.692 1.00 92.00 222 CYS A C 1
ATOM 1844 O O . CYS A 1 222 ? -10.725 2.877 2.665 1.00 92.00 222 CYS A O 1
ATOM 1846 N N . PHE A 1 223 ? -11.032 2.763 4.897 1.00 93.19 223 PHE A N 1
ATOM 1847 C CA . PHE A 1 223 ? -10.048 1.724 5.154 1.00 93.19 223 PHE A CA 1
ATOM 1848 C C . PHE A 1 223 ? -10.680 0.576 5.923 1.00 93.19 223 PHE A C 1
ATOM 1850 O O . PHE A 1 223 ? -11.568 0.767 6.747 1.00 93.19 223 PHE A O 1
ATOM 1857 N N . HIS A 1 224 ? -10.164 -0.627 5.690 1.00 91.69 224 HIS A N 1
ATOM 1858 C CA . HIS A 1 224 ? -10.595 -1.827 6.397 1.00 91.69 224 HIS A CA 1
ATOM 1859 C C . HIS A 1 224 ? -9.408 -2.522 7.046 1.00 91.69 224 HIS A C 1
ATOM 1861 O O . HIS A 1 224 ? -8.340 -2.639 6.425 1.00 91.69 224 HIS A O 1
ATOM 1867 N N . THR A 1 225 ? -9.634 -3.030 8.255 1.00 91.62 225 THR A N 1
ATOM 1868 C CA . THR A 1 225 ? -8.689 -3.871 8.999 1.00 91.62 225 THR A CA 1
ATOM 1869 C C . THR A 1 225 ? -9.426 -5.082 9.579 1.00 91.62 225 THR A C 1
ATOM 1871 O O . THR A 1 225 ? -10.546 -4.918 10.068 1.00 91.62 225 THR A O 1
ATOM 1874 N N . PRO A 1 226 ? -8.836 -6.295 9.551 1.00 90.94 226 PRO A N 1
ATOM 1875 C CA . PRO A 1 226 ? -9.440 -7.476 10.161 1.00 90.94 226 PRO A CA 1
ATOM 1876 C C . PRO A 1 226 ? -9.809 -7.276 11.631 1.00 90.94 226 PRO A C 1
ATOM 1878 O O . PRO A 1 226 ? -9.043 -6.679 12.390 1.00 90.94 226 PRO A O 1
ATOM 1881 N N . TYR A 1 227 ? -10.948 -7.841 12.043 1.00 91.06 227 TYR A N 1
ATOM 1882 C CA . TYR A 1 227 ? -11.434 -7.785 13.424 1.00 91.06 227 TYR A CA 1
ATOM 1883 C C . TYR A 1 227 ? -10.359 -8.208 14.433 1.00 91.06 227 TYR A C 1
ATOM 1885 O O . TYR A 1 227 ? -10.038 -7.453 15.345 1.00 91.06 227 TYR A O 1
ATOM 1893 N N . HIS A 1 228 ? -9.733 -9.367 14.217 1.00 89.00 228 HIS A N 1
ATOM 1894 C CA . HIS A 1 228 ? -8.708 -9.912 15.118 1.00 89.00 228 HIS A CA 1
ATOM 1895 C C . HIS A 1 228 ? -7.463 -9.022 15.245 1.00 89.00 228 HIS A C 1
ATOM 1897 O O . HIS A 1 228 ? -6.786 -9.051 16.270 1.00 89.00 228 HIS A O 1
ATOM 1903 N N . THR A 1 229 ? -7.174 -8.202 14.232 1.00 91.19 229 THR A N 1
ATOM 1904 C CA . THR A 1 229 ? -6.069 -7.238 14.272 1.00 91.19 229 THR A CA 1
ATOM 1905 C C . THR A 1 229 ? -6.442 -6.001 15.083 1.00 91.19 229 THR A C 1
ATOM 1907 O O . THR A 1 229 ? -5.665 -5.595 15.945 1.00 91.19 229 THR A O 1
ATOM 1910 N N . ALA A 1 230 ? -7.612 -5.415 14.811 1.00 93.25 230 ALA A N 1
ATOM 1911 C CA . ALA A 1 230 ? -7.989 -4.100 15.326 1.00 93.25 230 ALA A CA 1
ATOM 1912 C C . ALA A 1 230 ? -8.836 -4.124 16.607 1.00 93.25 230 ALA A C 1
ATOM 1914 O O . ALA A 1 230 ? -8.933 -3.098 17.266 1.00 93.25 230 ALA A O 1
ATOM 1915 N N . GLN A 1 231 ? -9.400 -5.264 17.032 1.00 92.06 231 GLN A N 1
ATOM 1916 C CA . GLN A 1 231 ? -10.231 -5.312 18.251 1.00 92.06 231 GLN A CA 1
ATOM 1917 C C . GLN A 1 231 ? -9.494 -4.797 19.494 1.00 92.06 231 GLN A C 1
ATOM 1919 O O . GLN A 1 231 ? -10.109 -4.258 20.403 1.00 92.06 231 GLN A O 1
ATOM 1924 N N . LYS A 1 232 ? -8.170 -4.987 19.529 1.00 92.75 232 LYS A N 1
ATOM 1925 C CA . LYS A 1 232 ? -7.297 -4.609 20.643 1.00 92.75 232 LYS A CA 1
ATOM 1926 C C . LYS A 1 232 ? -6.941 -3.119 20.657 1.00 92.75 232 LYS A C 1
ATOM 1928 O O . LYS A 1 232 ? -6.242 -2.693 21.563 1.00 92.75 232 LYS A O 1
ATOM 1933 N N . TRP A 1 233 ? -7.354 -2.367 19.637 1.00 94.56 233 TRP A N 1
ATOM 1934 C CA . TRP A 1 233 ? -7.133 -0.921 19.533 1.00 94.56 233 TRP A CA 1
ATOM 1935 C C . TRP A 1 233 ? -8.205 -0.113 20.262 1.00 94.56 233 TRP A C 1
ATOM 1937 O O . TRP A 1 233 ? -8.034 1.084 20.451 1.00 94.56 233 TRP A O 1
ATOM 1947 N N . PHE A 1 234 ? -9.315 -0.753 20.629 1.00 91.00 234 PHE A N 1
ATOM 1948 C CA . PHE A 1 234 ? -10.454 -0.102 21.258 1.00 91.00 234 PHE A CA 1
ATOM 1949 C C . PHE A 1 234 ? -10.595 -0.568 22.700 1.00 91.00 234 PHE A C 1
ATOM 1951 O O . PHE A 1 234 ? -10.477 -1.762 22.996 1.00 91.00 234 PHE A O 1
ATOM 1958 N N . ASP A 1 235 ? -10.935 0.367 23.579 1.00 84.31 235 ASP A N 1
ATOM 1959 C CA . ASP A 1 235 ? -11.346 0.030 24.931 1.00 84.31 235 ASP A CA 1
ATOM 1960 C C . ASP A 1 235 ? -12.665 -0.741 24.914 1.00 84.31 235 ASP A C 1
ATOM 1962 O O . ASP A 1 235 ? -13.573 -0.469 24.124 1.00 84.31 235 ASP A O 1
ATOM 1966 N N . LYS A 1 236 ? -12.806 -1.695 25.840 1.00 79.19 236 LYS A N 1
ATOM 1967 C CA . LYS A 1 236 ? -14.019 -2.524 25.948 1.00 79.19 236 LYS A CA 1
ATOM 1968 C C . LYS A 1 236 ? -15.285 -1.698 26.203 1.00 79.19 236 LYS A C 1
ATOM 1970 O O . LYS A 1 236 ? -16.369 -2.142 25.840 1.00 79.19 236 LYS A O 1
ATOM 1975 N N . SER A 1 237 ? -15.148 -0.526 26.821 1.00 76.62 237 SER A N 1
ATOM 1976 C CA . SER A 1 237 ? -16.234 0.426 27.077 1.00 76.62 237 SER A CA 1
ATOM 1977 C C . SER A 1 237 ? -16.588 1.299 25.868 1.00 76.62 237 SER A C 1
ATOM 1979 O O . SER A 1 237 ? -17.690 1.836 25.829 1.00 76.62 237 SER A O 1
ATOM 1981 N N . HIS A 1 238 ? -15.709 1.404 24.866 1.00 79.88 238 HIS A N 1
ATOM 1982 C CA . HIS A 1 238 ? -15.852 2.307 23.717 1.00 79.88 238 HIS A CA 1
ATOM 1983 C C . HIS A 1 238 ? -15.687 1.568 22.383 1.00 79.88 238 HIS A C 1
ATOM 1985 O O . HIS A 1 238 ? -14.992 2.012 21.467 1.00 79.88 238 HIS A O 1
ATOM 1991 N N . LEU A 1 239 ? -16.336 0.410 22.256 1.00 85.88 239 LEU A N 1
ATOM 1992 C CA . LEU A 1 239 ? -16.282 -0.369 21.024 1.00 85.88 239 LEU A CA 1
ATOM 1993 C C . LEU A 1 239 ? -17.028 0.336 19.876 1.00 85.88 239 LEU A C 1
ATOM 1995 O O . LEU A 1 239 ? -18.134 0.844 20.084 1.00 85.88 239 LEU A O 1
ATOM 1999 N N . PRO A 1 240 ? -16.478 0.308 18.646 1.00 88.56 240 PRO A N 1
ATOM 2000 C CA . PRO A 1 240 ? -17.170 0.791 17.460 1.00 88.56 240 PRO A CA 1
ATOM 2001 C C . PRO 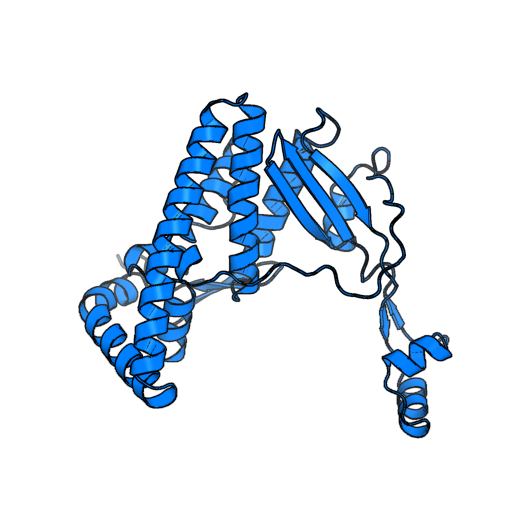A 1 240 ? -18.552 0.167 17.298 1.00 88.56 240 PRO A C 1
ATOM 2003 O O . PRO A 1 240 ? -18.724 -1.051 17.429 1.00 88.56 240 PRO A O 1
ATOM 2006 N N . ARG A 1 241 ? -19.540 1.005 16.967 1.00 86.06 241 ARG A N 1
ATOM 2007 C CA . ARG A 1 241 ? -20.915 0.550 16.746 1.00 86.06 241 ARG A CA 1
ATOM 2008 C C . ARG A 1 241 ? -20.954 -0.453 15.597 1.00 86.06 241 ARG A C 1
ATOM 2010 O O . ARG A 1 241 ? -20.261 -0.306 14.586 1.00 86.06 241 ARG A O 1
ATOM 2017 N N . LYS A 1 242 ? -21.795 -1.476 15.742 1.00 85.19 242 LYS A N 1
ATOM 2018 C CA . LYS A 1 242 ? -22.060 -2.427 14.664 1.00 85.19 242 LYS A CA 1
ATOM 2019 C C . LYS A 1 242 ? -22.826 -1.713 13.553 1.00 85.19 242 LYS A C 1
ATOM 2021 O O . LYS A 1 242 ? -23.901 -1.166 13.787 1.00 85.19 242 LYS A O 1
ATOM 2026 N N . LYS A 1 243 ? -22.292 -1.746 12.335 1.00 81.62 243 LYS A N 1
ATOM 2027 C CA . LYS A 1 243 ? -22.979 -1.226 11.155 1.00 81.62 243 LYS A CA 1
ATOM 2028 C C . LYS A 1 243 ? -24.089 -2.196 10.762 1.00 81.62 243 LYS A C 1
ATOM 2030 O O . LYS A 1 243 ? -23.819 -3.368 10.487 1.00 81.62 243 LYS A O 1
ATOM 2035 N N . HIS A 1 244 ? -25.330 -1.714 10.718 1.00 66.50 244 HIS A N 1
ATOM 2036 C CA . HIS A 1 244 ? -26.466 -2.465 10.181 1.00 66.50 244 HIS A CA 1
ATOM 2037 C C . HIS A 1 244 ? -26.376 -2.508 8.653 1.00 66.50 244 HIS A C 1
ATOM 2039 O O . HIS A 1 244 ? -27.069 -1.803 7.930 1.00 66.50 244 HIS A O 1
ATOM 2045 N N . THR A 1 245 ? -25.458 -3.329 8.165 1.00 64.25 245 THR A N 1
ATOM 2046 C CA . THR A 1 245 ? -25.323 -3.692 6.754 1.00 64.25 245 THR A CA 1
ATOM 2047 C C . THR A 1 245 ? -25.689 -5.167 6.630 1.00 64.25 245 THR A C 1
ATOM 2049 O O . THR A 1 245 ? -25.360 -5.925 7.548 1.00 64.25 245 THR A O 1
ATOM 2052 N N . PRO A 1 246 ? -26.369 -5.600 5.549 1.00 59.34 246 PRO A N 1
ATOM 2053 C CA . PRO A 1 246 ? -26.636 -7.018 5.346 1.00 59.34 246 PRO A CA 1
ATOM 2054 C C . PRO A 1 246 ? -25.325 -7.799 5.444 1.00 59.34 246 PRO A C 1
ATOM 2056 O O . PRO A 1 246 ? -24.297 -7.341 4.937 1.00 59.34 246 PRO A O 1
ATOM 2059 N N . LEU A 1 247 ? -25.368 -8.941 6.137 1.00 52.97 247 LEU A N 1
ATOM 2060 C CA . LEU A 1 247 ? -24.246 -9.868 6.238 1.00 52.97 247 LEU A CA 1
ATOM 2061 C C . LEU A 1 247 ? -23.789 -10.190 4.810 1.00 52.97 247 LEU A C 1
ATOM 2063 O O . LEU A 1 247 ? -24.554 -10.732 4.014 1.00 52.97 247 LEU A O 1
ATOM 2067 N N . ARG A 1 248 ? -22.581 -9.753 4.453 1.00 49.75 248 ARG A N 1
ATOM 2068 C CA . ARG A 1 248 ? -21.989 -10.026 3.144 1.00 49.75 248 ARG A CA 1
ATOM 2069 C C . ARG A 1 248 ? -20.963 -11.129 3.316 1.00 49.75 248 ARG A C 1
ATOM 2071 O O . ARG A 1 248 ? -19.992 -10.962 4.057 1.00 49.75 248 ARG A O 1
ATOM 2078 N N . GLU A 1 249 ? -21.154 -12.236 2.610 1.00 42.28 249 GLU A N 1
ATOM 2079 C CA . GLU A 1 249 ? -20.040 -13.123 2.296 1.00 42.28 249 GLU A CA 1
ATOM 2080 C C . GLU A 1 249 ? -19.036 -12.392 1.403 1.00 42.28 249 GLU A C 1
ATOM 2082 O O . GLU A 1 249 ? -19.389 -11.470 0.666 1.00 42.28 249 GLU A O 1
ATOM 2087 N N . GLY A 1 250 ? -17.764 -12.759 1.558 1.00 45.09 250 GLY A N 1
ATOM 2088 C CA . GLY A 1 250 ? -16.590 -12.063 1.042 1.00 45.09 250 GLY A CA 1
ATOM 2089 C C . GLY A 1 250 ? -16.786 -11.275 -0.255 1.00 45.09 250 GLY A C 1
ATOM 2090 O O . GLY A 1 250 ? -16.881 -11.859 -1.321 1.00 45.09 250 GLY A O 1
ATOM 2091 N N . ALA A 1 251 ? -16.762 -9.946 -0.147 1.00 36.94 251 ALA A N 1
ATOM 2092 C CA . ALA A 1 251 ? -16.360 -8.990 -1.183 1.00 36.94 251 ALA A CA 1
ATOM 2093 C C . ALA A 1 251 ? -16.631 -7.567 -0.668 1.00 36.94 251 ALA A C 1
ATOM 2095 O O . ALA A 1 251 ? -17.480 -6.838 -1.183 1.00 36.94 251 ALA A O 1
ATOM 2096 N N . TYR A 1 252 ? -15.862 -7.110 0.325 1.00 45.62 252 TYR A N 1
ATOM 2097 C CA . TYR A 1 252 ? -15.428 -5.722 0.181 1.00 45.62 252 TYR A CA 1
ATOM 2098 C C . TYR A 1 252 ? -14.575 -5.728 -1.079 1.00 45.62 252 TYR A C 1
ATOM 2100 O O . TYR A 1 252 ? -13.723 -6.607 -1.218 1.00 45.62 252 TYR A O 1
ATOM 2108 N N . ALA A 1 253 ? -14.831 -4.831 -2.031 1.00 40.94 253 ALA A N 1
ATOM 2109 C CA . ALA A 1 253 ? -13.867 -4.596 -3.092 1.00 40.94 253 ALA A CA 1
ATOM 2110 C C . ALA A 1 253 ? -12.609 -4.084 -2.388 1.00 40.94 253 ALA A C 1
ATOM 2112 O O . ALA A 1 253 ? -12.454 -2.889 -2.140 1.00 40.94 253 ALA A O 1
ATOM 2113 N N . PHE A 1 254 ? -11.755 -5.010 -1.951 1.00 55.34 254 PHE A N 1
ATOM 2114 C CA . PHE A 1 254 ? -10.462 -4.703 -1.393 1.00 55.34 254 PHE A CA 1
ATOM 2115 C C . PHE A 1 254 ? -9.789 -3.953 -2.532 1.00 55.34 254 PHE A C 1
ATOM 2117 O O . PHE A 1 254 ? -9.507 -4.555 -3.559 1.00 55.34 254 PHE A O 1
ATOM 2124 N N . GLY A 1 255 ? -9.655 -2.626 -2.382 1.00 65.31 255 GLY A N 1
ATOM 2125 C CA . GLY A 1 255 ? -9.223 -1.698 -3.438 1.00 65.31 255 GLY A CA 1
ATOM 2126 C C . GLY A 1 255 ? -8.083 -2.216 -4.322 1.00 65.31 255 GLY A C 1
ATOM 2127 O O . GLY A 1 255 ? -7.350 -3.107 -3.934 1.00 65.31 255 GLY A O 1
ATOM 2128 N N . ARG A 1 256 ? -7.915 -1.677 -5.517 1.00 86.56 256 ARG A N 1
ATOM 2129 C CA . ARG A 1 256 ? -6.979 -2.207 -6.522 1.00 86.56 256 ARG A CA 1
ATOM 2130 C C . ARG A 1 256 ? -5.490 -2.085 -6.144 1.00 86.56 256 ARG A C 1
ATOM 2132 O O . ARG A 1 256 ? -5.118 -1.326 -5.255 1.00 86.56 256 ARG A O 1
ATOM 2139 N N . ALA A 1 257 ? -4.635 -2.797 -6.877 1.00 90.62 257 ALA A N 1
ATOM 2140 C CA . ALA A 1 257 ? -3.199 -2.524 -6.900 1.00 90.62 257 ALA A CA 1
ATOM 2141 C C . ALA A 1 257 ? -2.904 -1.153 -7.543 1.00 90.62 257 ALA A C 1
ATOM 2143 O O . ALA A 1 257 ? -3.701 -0.636 -8.341 1.00 90.62 257 ALA A O 1
ATOM 2144 N N . ILE A 1 258 ? -1.754 -0.568 -7.197 1.00 92.38 258 ILE A N 1
ATOM 2145 C CA . ILE A 1 258 ? -1.308 0.705 -7.775 1.00 92.38 258 ILE A CA 1
ATOM 2146 C C . ILE A 1 258 ? -0.975 0.540 -9.265 1.00 92.38 258 ILE A C 1
ATOM 2148 O O . ILE A 1 258 ? -0.397 -0.466 -9.677 1.00 92.38 258 ILE A O 1
ATOM 2152 N N . TYR A 1 259 ? -1.338 1.527 -10.087 1.00 90.31 259 TYR A N 1
ATOM 2153 C CA . TYR A 1 259 ? -0.931 1.564 -11.496 1.00 90.31 259 TYR A CA 1
ATOM 2154 C C . TYR A 1 259 ? 0.418 2.266 -11.651 1.00 90.31 259 TYR A C 1
ATOM 2156 O O . TYR A 1 259 ? 0.713 3.188 -10.899 1.00 90.31 259 TYR A O 1
ATOM 2164 N N . ASP A 1 260 ? 1.200 1.929 -12.679 1.00 89.19 260 ASP A N 1
ATOM 2165 C CA . ASP A 1 260 ? 2.504 2.576 -12.904 1.00 89.19 260 ASP A CA 1
ATOM 2166 C C . ASP A 1 260 ? 2.400 4.102 -13.087 1.00 89.19 260 ASP A C 1
ATOM 2168 O O . ASP A 1 260 ? 3.265 4.832 -12.617 1.00 89.19 260 ASP A O 1
ATOM 2172 N N . SER A 1 261 ? 1.347 4.614 -13.739 1.00 92.19 261 SER A N 1
ATOM 2173 C CA . SER A 1 261 ? 1.141 6.066 -13.879 1.00 92.19 261 SER A CA 1
ATOM 2174 C C . SER A 1 261 ? 0.848 6.751 -12.543 1.00 92.19 261 SER A C 1
ATOM 2176 O O . SER A 1 261 ? 1.245 7.893 -12.346 1.00 92.19 261 SER A O 1
ATOM 2178 N N . GLU A 1 262 ? 0.180 6.054 -11.625 1.00 92.88 262 GLU A N 1
ATOM 2179 C CA . GLU A 1 262 ? -0.087 6.525 -10.266 1.00 92.88 262 GLU A CA 1
ATOM 2180 C C . GLU A 1 262 ? 1.176 6.442 -9.403 1.00 92.88 262 GLU A C 1
ATOM 2182 O O . GLU A 1 262 ? 1.527 7.430 -8.774 1.00 92.88 262 GLU A O 1
ATOM 2187 N N . ALA A 1 263 ? 1.918 5.332 -9.472 1.00 94.38 263 ALA A N 1
ATOM 2188 C CA . ALA A 1 263 ? 3.173 5.124 -8.745 1.00 94.38 263 ALA A CA 1
ATOM 2189 C C . ALA A 1 263 ? 4.305 6.081 -9.156 1.00 94.38 263 ALA A C 1
ATOM 2191 O O . ALA A 1 263 ? 5.284 6.215 -8.430 1.00 94.38 263 ALA A O 1
ATOM 2192 N N . ARG A 1 264 ? 4.198 6.700 -10.340 1.00 94.00 264 ARG A N 1
ATOM 2193 C CA . ARG A 1 264 ? 5.075 7.793 -10.789 1.00 94.00 264 ARG A CA 1
ATOM 2194 C C . ARG A 1 264 ? 4.634 9.161 -10.269 1.00 94.00 264 ARG A C 1
ATOM 2196 O O . ARG A 1 264 ? 5.456 10.059 -10.192 1.00 94.00 264 ARG A O 1
ATOM 2203 N N . ALA A 1 265 ? 3.337 9.354 -10.031 1.00 95.62 265 ALA A N 1
ATOM 2204 C CA . ALA A 1 265 ? 2.784 10.627 -9.561 1.00 95.62 265 ALA A CA 1
ATOM 2205 C C . ALA A 1 265 ? 2.833 10.749 -8.031 1.00 95.62 265 ALA A C 1
ATOM 2207 O O . ALA A 1 265 ? 2.951 11.851 -7.501 1.00 95.62 265 ALA A O 1
ATOM 2208 N N . VAL A 1 266 ? 2.721 9.616 -7.340 1.00 96.50 266 VAL A N 1
ATOM 2209 C CA . VAL A 1 266 ? 2.824 9.487 -5.888 1.00 96.50 266 VAL A CA 1
ATOM 2210 C C . VAL A 1 266 ? 3.813 8.365 -5.629 1.00 96.50 266 VAL A C 1
ATOM 2212 O O . VAL A 1 266 ? 3.474 7.197 -5.809 1.00 96.50 266 VAL A O 1
ATOM 2215 N N . GLU A 1 267 ? 5.048 8.723 -5.299 1.00 96.62 267 GLU A N 1
ATOM 2216 C CA . GLU A 1 267 ? 6.149 7.767 -5.209 1.00 96.62 267 GLU A CA 1
ATOM 2217 C C . GLU A 1 267 ? 6.116 6.992 -3.887 1.00 96.62 267 GLU A C 1
ATOM 2219 O O . GLU A 1 267 ? 5.703 7.505 -2.849 1.00 96.62 267 GLU A O 1
ATOM 2224 N N . LEU A 1 268 ? 6.604 5.746 -3.889 1.00 97.31 268 LEU A N 1
ATOM 2225 C CA . LEU A 1 268 ? 6.596 4.911 -2.683 1.00 97.31 268 LEU A CA 1
ATOM 2226 C C . LEU A 1 268 ? 7.408 5.545 -1.544 1.00 97.31 268 LEU A C 1
ATOM 2228 O O . LEU A 1 268 ? 7.008 5.457 -0.385 1.00 97.31 268 LEU A O 1
ATOM 2232 N N . MET A 1 269 ? 8.536 6.179 -1.876 1.00 97.19 269 MET A N 1
ATOM 2233 C CA . MET A 1 269 ? 9.378 6.853 -0.892 1.00 97.19 269 MET A CA 1
ATOM 2234 C C . MET A 1 269 ? 8.642 8.014 -0.221 1.00 97.19 269 MET A C 1
ATOM 2236 O O . MET A 1 269 ? 8.645 8.112 1.004 1.00 97.19 269 MET A O 1
ATOM 2240 N N . GLU A 1 270 ? 7.966 8.846 -1.014 1.00 97.56 270 GLU A N 1
ATOM 2241 C CA . GLU A 1 270 ? 7.123 9.934 -0.519 1.00 97.56 270 GLU A CA 1
ATOM 2242 C C . GLU A 1 270 ? 6.034 9.403 0.422 1.00 97.56 270 GLU A C 1
ATOM 2244 O O . GLU A 1 270 ? 5.909 9.882 1.544 1.00 97.56 270 GLU A O 1
ATOM 2249 N N . VAL A 1 271 ? 5.306 8.354 0.016 1.00 98.31 271 VAL A N 1
ATOM 2250 C CA . VAL A 1 271 ? 4.252 7.740 0.843 1.00 98.31 271 VAL A CA 1
ATOM 2251 C C . VAL A 1 271 ? 4.789 7.288 2.203 1.00 98.31 271 VAL A C 1
ATOM 2253 O O . VAL A 1 271 ? 4.154 7.539 3.227 1.00 98.31 271 VAL A O 1
ATOM 2256 N N . ILE A 1 272 ? 5.942 6.611 2.234 1.00 98.38 272 ILE A N 1
ATOM 2257 C CA . ILE A 1 272 ? 6.537 6.130 3.488 1.00 98.38 272 ILE A CA 1
ATOM 2258 C C . ILE A 1 272 ? 6.993 7.315 4.345 1.00 98.38 272 ILE A C 1
ATOM 2260 O O . ILE A 1 272 ? 6.640 7.369 5.522 1.00 98.38 272 ILE A O 1
ATOM 2264 N N . LYS A 1 273 ? 7.736 8.270 3.771 1.00 97.88 273 LYS A N 1
ATOM 2265 C CA . LYS A 1 273 ? 8.247 9.447 4.494 1.00 97.88 273 LYS A CA 1
ATOM 2266 C C . LYS A 1 273 ? 7.107 10.249 5.125 1.00 97.88 273 LYS A C 1
ATOM 2268 O O . LYS A 1 273 ? 7.161 10.533 6.316 1.00 97.88 273 LYS A O 1
ATOM 2273 N N . GLU A 1 274 ? 6.054 10.539 4.369 1.00 98.31 274 GLU A N 1
ATOM 2274 C CA . GLU A 1 274 ? 4.925 11.353 4.833 1.00 98.31 274 GLU A CA 1
ATOM 2275 C C . GLU A 1 274 ? 4.110 10.661 5.933 1.00 98.31 274 GLU A C 1
ATOM 2277 O O . GLU A 1 274 ? 3.741 11.287 6.925 1.00 98.31 274 GLU A O 1
ATOM 2282 N N . LEU A 1 275 ? 3.885 9.347 5.827 1.00 98.62 275 LEU A N 1
ATOM 2283 C CA . LEU A 1 275 ? 3.201 8.597 6.883 1.00 98.62 275 LEU A CA 1
ATOM 2284 C C . LEU A 1 275 ? 4.054 8.455 8.147 1.00 98.62 275 LEU A C 1
ATOM 2286 O O . LEU A 1 275 ? 3.523 8.540 9.252 1.00 98.62 275 LEU A O 1
ATOM 2290 N N . GLN A 1 276 ? 5.369 8.271 8.017 1.00 98.06 276 GLN A N 1
ATOM 2291 C CA . GLN A 1 276 ? 6.264 8.253 9.178 1.00 98.06 276 GLN A CA 1
ATOM 2292 C C . GLN A 1 276 ? 6.407 9.635 9.814 1.00 98.06 276 GLN A C 1
ATOM 2294 O O . GLN A 1 276 ? 6.505 9.728 11.034 1.00 98.06 276 GLN A O 1
ATOM 2299 N N . HIS A 1 277 ? 6.357 10.704 9.020 1.00 97.56 277 HIS A N 1
ATOM 2300 C CA . HIS A 1 277 ? 6.315 12.067 9.533 1.00 97.56 277 HIS A CA 1
ATOM 2301 C C . HIS A 1 277 ? 5.024 12.327 10.317 1.00 97.56 277 HIS A C 1
ATOM 2303 O O . HIS A 1 277 ? 5.085 12.810 11.445 1.00 97.56 277 HIS A O 1
ATOM 2309 N N . PHE A 1 278 ? 3.868 11.908 9.788 1.00 97.69 278 PHE A N 1
ATOM 2310 C CA . PHE A 1 278 ? 2.605 11.929 10.528 1.00 97.69 278 PHE A CA 1
ATOM 2311 C C . PHE A 1 278 ? 2.724 11.184 11.866 1.00 97.69 278 PHE A C 1
ATOM 2313 O O . PHE A 1 278 ? 2.377 11.733 12.909 1.00 97.69 278 PHE A O 1
ATOM 2320 N N . LEU A 1 279 ? 3.277 9.971 11.866 1.00 98.06 279 LEU A N 1
ATOM 2321 C CA . LEU A 1 279 ? 3.509 9.188 13.084 1.00 98.06 279 LEU A CA 1
ATOM 2322 C C . LEU A 1 279 ? 4.450 9.893 14.080 1.00 98.06 279 LEU A C 1
ATOM 2324 O O . LEU A 1 279 ? 4.198 9.875 15.287 1.00 98.06 279 LEU A O 1
ATOM 2328 N N . ALA A 1 280 ? 5.492 10.566 13.588 1.00 97.25 280 ALA A N 1
ATOM 2329 C CA . ALA A 1 280 ? 6.441 11.302 14.420 1.00 97.25 280 ALA A CA 1
ATOM 2330 C C . ALA A 1 280 ? 5.782 12.458 15.188 1.00 97.25 280 ALA A C 1
ATOM 2332 O O . ALA A 1 280 ? 6.180 12.729 16.319 1.00 97.25 280 ALA A O 1
ATOM 2333 N N . THR A 1 281 ? 4.726 13.079 14.646 1.00 96.44 281 THR A N 1
ATOM 2334 C CA . THR A 1 281 ? 3.954 14.104 15.379 1.00 96.44 281 THR A CA 1
ATOM 2335 C C . THR A 1 281 ? 3.261 13.570 16.641 1.00 96.44 281 THR A C 1
ATOM 2337 O O . THR A 1 281 ? 2.870 14.352 17.500 1.00 96.44 281 THR A O 1
ATOM 2340 N N . PHE A 1 282 ? 3.139 12.245 16.770 1.00 96.12 282 PHE A N 1
ATOM 2341 C CA . PHE A 1 282 ? 2.617 11.546 17.946 1.00 96.12 282 PHE A CA 1
ATOM 2342 C C . PHE A 1 282 ? 3.709 10.752 18.680 1.00 96.12 282 PHE A C 1
ATOM 2344 O O . PHE A 1 282 ? 3.412 9.819 19.424 1.00 96.12 282 PHE A O 1
ATOM 2351 N N . ASN A 1 283 ? 4.985 11.097 18.467 1.00 96.50 283 ASN A N 1
ATOM 2352 C CA . ASN A 1 283 ? 6.153 10.441 19.065 1.00 96.50 283 ASN A CA 1
ATOM 2353 C C . ASN A 1 283 ? 6.274 8.936 18.748 1.00 96.50 283 ASN A C 1
ATOM 2355 O O . ASN A 1 283 ? 6.914 8.181 19.485 1.00 96.50 283 ASN A O 1
ATOM 2359 N N . VAL A 1 284 ? 5.684 8.482 17.639 1.00 97.06 284 VAL A N 1
ATOM 2360 C CA . VAL A 1 284 ? 5.814 7.100 17.173 1.00 97.06 284 VAL A CA 1
ATOM 2361 C C . VAL A 1 284 ? 7.082 6.974 16.327 1.00 97.06 284 VAL A C 1
ATOM 2363 O O . VAL A 1 284 ? 7.289 7.721 15.372 1.00 97.06 284 VAL A O 1
ATOM 2366 N N . LYS A 1 285 ? 7.949 6.018 16.684 1.00 95.12 285 LYS A N 1
ATOM 2367 C CA . LYS A 1 285 ? 9.205 5.757 15.964 1.00 95.12 285 LYS A CA 1
ATOM 2368 C C . LYS A 1 285 ? 8.940 5.296 14.521 1.00 95.12 285 LYS A C 1
ATOM 2370 O O . LYS A 1 285 ? 7.960 4.581 14.294 1.00 95.12 285 LYS A O 1
ATOM 2375 N N . PRO A 1 286 ? 9.824 5.633 13.563 1.00 94.38 286 PRO A N 1
ATOM 2376 C CA . PRO A 1 286 ? 9.712 5.134 12.198 1.00 94.38 286 PRO A CA 1
ATOM 2377 C C . PRO A 1 286 ? 9.805 3.605 12.178 1.00 94.38 286 PRO A C 1
ATOM 2379 O O . PRO A 1 286 ? 10.596 3.000 12.904 1.00 94.38 286 PRO A O 1
ATOM 2382 N N . LEU A 1 287 ? 8.973 2.987 11.345 1.00 94.81 287 LEU A N 1
ATOM 2383 C CA . LEU A 1 287 ? 8.892 1.537 11.186 1.00 94.81 287 LEU A CA 1
ATOM 2384 C C . LEU A 1 287 ? 9.833 1.028 10.083 1.00 94.81 287 LEU A C 1
ATOM 2386 O O . LEU A 1 287 ? 10.323 -0.097 10.142 1.00 94.81 287 LEU A O 1
ATOM 2390 N N . ILE A 1 288 ? 10.051 1.848 9.059 1.00 94.12 288 ILE A N 1
ATOM 2391 C CA . ILE A 1 288 ? 10.854 1.563 7.878 1.00 94.12 288 ILE A CA 1
ATOM 2392 C C . ILE A 1 288 ? 11.970 2.599 7.830 1.00 94.12 288 ILE A C 1
ATOM 2394 O O . ILE A 1 288 ? 11.716 3.804 7.798 1.00 94.12 288 ILE A O 1
ATOM 2398 N N . ASP A 1 289 ? 13.206 2.114 7.800 1.00 91.06 289 ASP A N 1
ATOM 2399 C CA . ASP A 1 289 ? 14.366 2.979 7.643 1.00 91.06 289 ASP A CA 1
ATOM 2400 C C . ASP A 1 289 ? 14.370 3.625 6.254 1.00 91.06 289 ASP A C 1
ATOM 2402 O O . ASP A 1 289 ? 14.196 2.933 5.251 1.00 91.06 289 ASP A O 1
ATOM 2406 N N . THR A 1 290 ? 14.528 4.943 6.200 1.00 86.62 290 THR A N 1
ATOM 2407 C CA . THR A 1 290 ? 14.532 5.735 4.961 1.00 86.62 290 THR A CA 1
ATOM 2408 C C . THR A 1 290 ? 15.808 6.556 4.781 1.00 86.62 290 THR A C 1
ATOM 2410 O O . THR A 1 290 ? 15.878 7.296 3.797 1.00 86.62 290 THR A O 1
ATOM 2413 N N . TYR A 1 291 ? 16.784 6.444 5.692 1.00 71.88 291 TYR A N 1
ATOM 2414 C CA . TYR A 1 291 ? 18.003 7.263 5.727 1.00 71.88 291 TYR A CA 1
ATOM 2415 C C . TYR A 1 291 ? 19.284 6.433 5.652 1.00 71.88 291 TYR A C 1
ATOM 2417 O O . TYR A 1 291 ? 19.221 5.210 5.888 1.00 71.88 291 TYR A O 1
#

Solvent-accessible surface area (backbone atoms only — not comparable to full-atom values): 16469 Å² total; per-residue (Å²): 133,86,73,77,80,57,68,33,43,65,39,57,46,22,68,74,60,76,44,42,67,70,50,54,52,48,36,40,75,72,65,77,42,64,78,73,45,76,48,82,47,95,57,28,64,45,56,24,27,50,45,67,60,55,59,66,40,48,83,50,43,66,59,52,52,50,52,51,48,51,51,50,28,69,78,66,36,51,73,58,46,52,53,50,48,55,53,40,52,53,49,20,53,55,42,38,53,52,50,52,53,50,52,63,57,35,75,76,47,59,70,70,56,29,54,51,52,53,45,47,55,36,51,54,51,45,54,12,43,23,62,65,70,45,30,31,47,47,50,57,50,51,52,52,53,48,53,45,45,77,75,31,53,91,52,66,87,45,40,45,56,32,27,39,71,26,52,59,46,74,46,70,31,73,70,52,49,53,50,20,56,76,68,74,36,53,73,64,60,38,34,76,76,59,74,59,56,92,78,29,48,70,41,77,47,62,60,12,28,35,40,41,35,42,43,58,90,96,45,75,47,80,47,78,44,50,33,88,71,50,59,81,76,42,54,91,92,62,61,56,54,72,53,95,61,82,79,50,74,93,69,75,81,72,73,62,53,58,47,73,35,48,38,70,52,54,39,64,46,57,37,50,52,55,49,38,51,58,37,42,80,72,75,39,76,72,90,68,90,87,126

pLDDT: mean 89.69, std 10.99, range [36.25, 98.62]

Foldseek 3Di:
DDDDFDKDWLQRLCVLQVAFSVVVVVCPVVVLWDFDDWDDAPFDIITITGPVSSNVCNVVVVVVVVVVLVVCCVVPNVVVVVVVVVVLVVLLVVLLVVVVVQLVVLVVDDPVLSLLVLLLVLLVQLLLQCQVPVVSSVRLNLLLVLVCCVPPPPPDPQKAKAKEQAAWDKAADPVLVVVCVVVVHDPVRSCVVPVHDPPIDTHHSQVIWMWIWGDDDPDIGIDIDRCVSCVVSDDPVGDHYHDPDPHDDDDPVSDHHDDRSNCSSQPPLNSLVSSQVSCVVVVHHRPDDND